Protein 5DVH (pdb70)

InterPro domains:
  IPR002160 Proteinase inhibitor I3, Kunitz legume [PF00197] (5-189)
  IPR002160 Proteinase inhibitor I3, Kunitz legume [PR00291] (4-33)
  IPR002160 Proteinase inhibitor I3, Kunitz legume [PR00291] (41-61)
  IPR002160 Proteinase inhibitor I3, Kunitz legume [PR00291] (130-149)
  IPR002160 Proteinase inhibitor I3, Kunitz legume [PS00283] (5-21)
  IPR002160 Proteinase inhibitor I3, Kunitz legume [PTHR33107] (3-189)
  IPR002160 Proteinase inhibitor I3, Kunitz legume [SM00452] (4-191)
  IPR011065 Kunitz inhibitor STI-like superfamily [SSF50386] (3-190)

Solvent-accessible surface area: 9276 Å² total; per-residue (Å²): 198,55,70,46,0,47,2,83,82,27,98,30,0,58,45,85,56,48,0,10,0,37,6,18,29,159,47,38,18,16,0,31,38,7,54,29,54,106,67,169,16,40,45,0,0,0,6,27,68,138,116,72,25,26,0,26,0,38,14,74,116,186,84,28,96,68,0,27,30,68,29,20,0,0,0,53,3,22,158,133,78,35,136,104,56,16,7,0,47,14,32,143,44,127,18,30,134,110,140,46,92,23,24,2,0,24,2,28,6,114,62,17,145,40,9,91,126,8,49,55,0,2,1,18,0,28,116,66,148,25,67,139,89,41,2,2,40,1,59,9,26,8,33,90,142,1,10,94,132,24,172,44,90,43,5,10,0,0,40,68,118,32,122,69,66,8,10,0,0,9,31,87,151,39,57,18,1,0,0,38,32,66,94,133,154

Sequence (185 aa):
VSPPVLDMMDGEPLKIDEEYSIIISIPFGGGSVYLANLGNTKCPNGVVQDSSNKTPVLFYTMKLGSHFVSENQDVSIKFSTKSCINNETVWKVAYSIVGPTHSPLRFVITGGTFGFPGPNNIENWFKIEKYETGRPHSYKLRYCPSQYICPTCQFDCADVGLYENKGYARLALLNNKPYPFGFSKVNKN

Secondary structure (DSSP, 8-state):
-PPBPB-TTSPBPBTTS-EEEEE-SSS--BEEEE-SSS-SS--EEEE-------EEEE---TT--BPBTT--BEEEE---TTTT--BEEEEEEEETTTTEEEEEEEE-----SSSGGGGGG-BEEEE--SSSTT-EEEEE---GGGSTT-----EE-EEEEETTEEEEE-SS----EEEEES---

Radius of gyration: 15.55 Å; Cα contacts (8 Å, |Δi|>4): 477; chains: 1; bounding box: 36×40×44 Å

Foldseek 3Di:
DFAAQAFPVRHFAFAPAWWWKAFDDPAFGTWAFAALDPDVDTWFTFTGRVHIWIKGKDQPDPPDGGATAFRKIWMFTDDPVCPQFTTWFWDWDQDDPVRHIWIFIITDFGDDHAAPVGLRGIKGWHDDDDPRPNKIWIWRDDDCVSPVPDDDPIATWDFDQDSNGGTTTRPNPTGIIGIGGPDDD

Organism: Solanum tuberosum (NCBI:txid4113)

Nearest PDB structures (foldseek):
  5dvh-assembly1_A  TM=1.005E+00  e=3.394E-35  Solanum tuberosum
  3obr-assembly1_A  TM=6.716E-01  e=5.583E-05  Clostridium botulinum
  3n7k-assembly2_B  TM=6.885E-01  e=2.261E-03  Clostridium botulinum
  3r4u-assembly2_B  TM=6.912E-01  e=3.547E-03  Clostridium botulinum
  3r4s-assembly2_B  TM=6.632E-01  e=6.149E-03  Clostridium botulinum

CATH classification: 2.80.10.50

Structure (mmCIF, N/CA/C/O backbone):
data_5DVH
#
_entry.id   5DVH
#
_cell.length_a   76.637
_cell.length_b   76.637
_cell.length_c   107.306
_cell.angle_alpha   90.000
_cell.angle_beta   90.000
_cell.angle_gamma   90.000
#
_symmetry.space_group_name_H-M   'P 41 21 2'
#
loop_
_entity.id
_entity.type
_entity.pdbx_description
1 polymer PCPI-3
2 non-polymer 'CHLORIDE ION'
3 water water
#
loop_
_atom_site.group_PDB
_atom_site.id
_atom_site.type_symbol
_atom_site.label_atom_id
_atom_site.label_alt_id
_atom_site.label_comp_id
_atom_site.label_asym_id
_atom_site.label_entity_id
_atom_site.label_seq_id
_atom_site.pdbx_PDB_ins_code
_atom_site.Cartn_x
_atom_site.Cartn_y
_atom_site.Cartn_z
_atom_site.occupancy
_atom_site.B_iso_or_equiv
_atom_site.auth_seq_id
_atom_site.auth_comp_id
_atom_site.auth_asym_id
_atom_site.auth_atom_id
_atom_site.pdbx_PDB_model_num
ATOM 1 N N . VAL A 1 1 ? 12.129 27.799 -21.385 1.00 55.53 2 VAL A N 1
ATOM 2 C CA . VAL A 1 1 ? 10.672 27.526 -21.533 1.00 54.71 2 VAL A CA 1
ATOM 3 C C . VAL A 1 1 ? 10.295 26.207 -20.825 1.00 53.87 2 VAL A C 1
ATOM 4 O O . VAL A 1 1 ? 10.953 25.172 -21.028 1.00 60.48 2 VAL A O 1
ATOM 8 N N . SER A 1 2 ? 9.230 26.239 -20.016 1.00 47.85 3 SER A N 1
ATOM 9 C CA . SER A 1 2 ? 8.857 25.086 -19.186 1.00 38.98 3 SER A CA 1
ATOM 10 C C . SER A 1 2 ? 7.789 24.253 -19.857 1.00 31.66 3 SER A C 1
ATOM 11 O O . SER A 1 2 ? 6.783 24.764 -20.322 1.00 31.79 3 SER A O 1
ATOM 14 N N . PRO A 1 3 ? 7.982 22.947 -19.892 1.00 28.22 4 PRO A N 1
ATOM 15 C CA . PRO A 1 3 ? 6.964 22.188 -20.572 1.00 29.24 4 PRO A CA 1
ATOM 16 C C . PRO A 1 3 ? 5.759 21.919 -19.675 1.00 28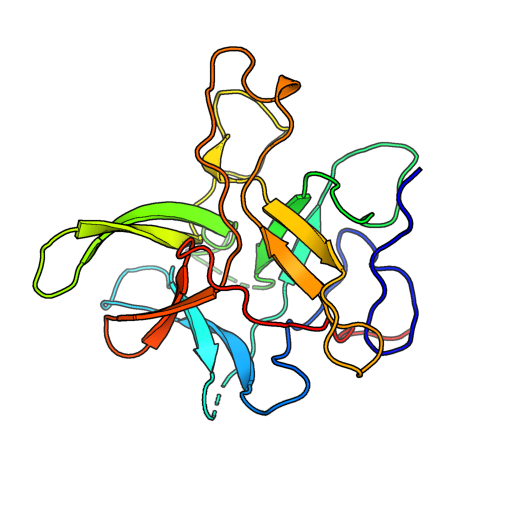.38 4 PRO A C 1
ATOM 17 O O . PRO A 1 3 ? 5.828 22.155 -18.460 1.00 27.33 4 PRO A O 1
ATOM 21 N N . PRO A 1 4 ? 4.664 21.433 -20.259 1.00 28.19 5 PRO A N 1
ATOM 22 C CA . PRO A 1 4 ? 3.502 21.131 -19.435 1.00 25.56 5 PRO A CA 1
ATOM 23 C C . PRO A 1 4 ? 3.762 19.969 -18.509 1.00 24.66 5 PRO A C 1
ATOM 24 O O . PRO A 1 4 ? 4.477 18.989 -18.875 1.00 21.96 5 PRO A O 1
ATOM 28 N N . VAL A 1 5 ? 3.088 20.028 -17.359 1.00 21.90 6 VAL A N 1
ATOM 29 C CA . VAL A 1 5 ? 2.974 18.870 -16.482 1.00 21.65 6 VAL A CA 1
ATOM 30 C C . VAL A 1 5 ? 2.105 17.883 -17.222 1.00 23.11 6 VAL A C 1
ATOM 31 O O . VAL A 1 5 ? 1.107 18.283 -17.818 1.00 22.26 6 VAL A O 1
ATOM 35 N N . LEU A 1 6 ? 2.457 16.600 -17.156 1.00 21.47 7 LEU A N 1
ATOM 36 C CA . LEU A 1 6 ? 1.689 15.548 -17.816 1.00 20.30 7 LEU A CA 1
ATOM 37 C C . LEU A 1 6 ? 1.012 14.672 -16.825 1.00 21.33 7 LEU A C 1
ATOM 38 O O . LEU A 1 6 ? 1.606 14.357 -15.759 1.00 22.87 7 LEU A O 1
ATOM 43 N N . ASP A 1 7 ? -0.198 14.227 -17.140 1.00 21.91 8 ASP A N 1
ATOM 44 C CA . ASP A 1 7 ? -0.883 13.211 -16.346 1.00 20.98 8 ASP A CA 1
ATOM 45 C C . ASP A 1 7 ? -0.290 11.817 -16.592 1.00 21.70 8 ASP A C 1
ATOM 46 O O . ASP A 1 7 ? 0.664 11.646 -17.356 1.00 22.45 8 ASP A O 1
ATOM 51 N N . MET A 1 8 ? -0.854 10.823 -15.928 1.00 24.99 9 MET A N 1
ATOM 52 C CA A MET A 1 8 ? -0.255 9.495 -15.994 0.50 27.78 9 MET A CA 1
ATOM 53 C CA B MET A 1 8 ? -0.357 9.444 -15.962 0.50 26.40 9 MET A CA 1
ATOM 54 C C . MET A 1 8 ? -0.463 8.840 -17.369 1.00 29.13 9 MET A C 1
ATOM 55 O O . MET A 1 8 ? 0.199 7.864 -17.682 1.00 29.53 9 MET A O 1
ATOM 64 N N . ASP A 1 9 ? -1.325 9.427 -18.210 1.00 29.59 10 ASP A N 1
ATOM 65 C CA . ASP A 1 9 ? -1.438 8.999 -19.612 1.00 30.48 10 ASP A CA 1
ATOM 66 C C . ASP A 1 9 ? -0.514 9.778 -20.512 1.00 30.42 10 ASP A C 1
ATOM 67 O O . ASP A 1 9 ? -0.558 9.601 -21.723 1.00 30.62 10 ASP A O 1
ATOM 72 N N . GLY A 1 10 ? 0.307 10.675 -19.968 1.00 26.16 11 GLY A N 1
ATOM 73 C CA . GLY A 1 10 ? 1.213 11.450 -20.816 1.00 24.37 11 GLY A CA 1
ATOM 74 C C . GLY A 1 10 ? 0.535 12.634 -21.493 1.00 23.26 11 GLY A C 1
ATOM 75 O O . GLY A 1 10 ? 1.139 13.286 -22.353 1.00 22.73 11 GLY A O 1
ATOM 76 N N . GLU A 1 11 ? -0.666 12.961 -21.043 1.00 24.06 12 GLU A N 1
ATOM 77 C CA . GLU A 1 11 ? -1.412 14.123 -21.555 1.00 27.54 12 GLU A CA 1
ATOM 78 C C . GLU A 1 11 ? -1.228 15.367 -20.654 1.00 27.79 12 GLU A C 1
ATOM 79 O O . GLU A 1 11 ? -1.186 15.240 -19.422 1.00 23.68 12 GLU A O 1
ATOM 85 N N . PRO A 1 12 ? -1.109 16.556 -21.265 1.00 27.18 13 PRO A N 1
ATOM 86 C CA . PRO A 1 12 ? -0.895 17.777 -20.455 1.00 26.71 13 PRO A CA 1
ATOM 87 C C . PRO A 1 12 ? -2.027 18.010 -19.486 1.00 24.68 13 PRO A C 1
ATOM 88 O O . PRO A 1 12 ? -3.175 17.727 -19.773 1.00 25.15 13 PRO A O 1
ATOM 92 N N . LEU A 1 13 ? -1.683 18.506 -18.307 1.00 23.36 14 LEU A N 1
ATOM 93 C CA . LEU A 1 13 ? -2.625 18.806 -17.271 1.00 22.88 14 LEU A CA 1
ATOM 94 C C . LEU A 1 13 ? -3.399 20.069 -17.698 1.00 23.17 14 LEU A C 1
ATOM 95 O O . LEU A 1 13 ? -2.803 21.128 -17.873 1.00 23.06 14 LEU A O 1
ATOM 100 N N . LYS A 1 14 ? -4.714 19.941 -17.794 1.00 22.89 15 LYS A N 1
ATOM 101 C CA . LYS A 1 14 ? -5.593 21.033 -18.209 1.00 23.03 15 LYS A CA 1
ATOM 102 C C . LYS A 1 14 ? -6.169 21.735 -16.981 1.00 22.44 15 LYS A C 1
ATOM 103 O O . LYS A 1 14 ? -6.573 21.095 -16.031 1.00 22.38 15 LYS A O 1
ATOM 109 N N . ILE A 1 15 ? -6.249 23.051 -17.047 1.00 22.93 16 ILE A N 1
ATOM 110 C CA . ILE A 1 15 ? -6.920 23.859 -16.015 1.00 24.20 16 ILE A CA 1
ATOM 111 C C . ILE A 1 15 ? -8.380 23.509 -15.947 1.00 24.80 16 ILE A C 1
ATOM 112 O O . ILE A 1 15 ? -9.001 23.141 -16.972 1.00 26.19 16 ILE A O 1
ATOM 117 N N . ASP A 1 16 ? -8.929 23.630 -14.744 1.00 24.06 17 ASP A N 1
ATOM 118 C CA . ASP A 1 16 ? -10.338 23.433 -14.450 1.00 26.40 17 ASP A CA 1
ATOM 119 C C . ASP A 1 16 ? -10.869 22.100 -14.905 1.00 28.48 17 ASP A C 1
ATOM 120 O O . ASP A 1 16 ? -11.998 22.027 -15.395 1.00 27.09 17 ASP A O 1
ATOM 125 N N . GLU A 1 17 ? -10.083 21.034 -14.750 1.00 25.25 18 GLU A N 1
ATOM 126 C CA . GLU A 1 17 ? -10.574 19.685 -14.985 1.00 27.23 18 GLU A CA 1
ATOM 127 C C . GLU A 1 17 ? -10.091 18.804 -13.850 1.00 27.05 18 GLU A C 1
ATOM 128 O O . GLU A 1 17 ? -9.021 19.060 -13.299 1.00 24.07 18 GLU A O 1
ATOM 134 N N . GLU A 1 18 ? -10.884 17.810 -13.484 1.00 26.63 19 GLU A N 1
ATOM 135 C CA . GLU A 1 18 ? -10.572 16.996 -12.321 1.00 28.20 19 GLU A CA 1
ATOM 136 C C . GLU A 1 18 ? -9.438 16.013 -12.530 1.00 26.75 19 GLU A C 1
ATOM 137 O O . GLU A 1 18 ? -9.387 15.258 -13.509 1.00 24.02 19 GLU A O 1
ATOM 143 N N . TYR A 1 19 ? -8.504 16.025 -11.579 1.00 23.75 20 TYR A N 1
ATOM 144 C CA . TYR A 1 19 ? -7.462 15.013 -11.496 1.00 22.18 20 TYR A CA 1
ATOM 145 C C . TYR A 1 19 ? -7.331 14.548 -10.067 1.00 23.73 20 TYR A C 1
ATOM 146 O O . TYR A 1 19 ? -7.451 15.376 -9.142 1.00 23.68 20 TYR A O 1
ATOM 155 N N . SER A 1 20 ? -7.083 13.249 -9.888 1.00 23.86 21 SER A N 1
ATOM 156 C CA . SER A 1 20 ? -6.734 12.676 -8.581 1.00 23.57 21 SER A CA 1
ATOM 157 C C . SER A 1 20 ? -5.216 12.728 -8.455 1.00 21.83 21 SER A C 1
ATOM 158 O O . SER A 1 20 ? -4.469 12.451 -9.406 1.00 20.53 21 SER A O 1
ATOM 161 N N . ILE A 1 21 ? -4.762 13.098 -7.273 1.00 22.03 22 ILE A N 1
ATOM 162 C CA . ILE A 1 21 ? -3.340 13.108 -6.967 1.00 21.05 22 ILE A CA 1
ATOM 163 C C . ILE A 1 21 ? -3.000 11.804 -6.253 1.00 20.98 22 ILE A C 1
ATOM 164 O O . ILE A 1 21 ? -3.523 11.533 -5.184 1.00 21.73 22 ILE A O 1
ATOM 169 N N . ILE A 1 22 ? -2.131 11.028 -6.889 1.00 21.95 23 ILE A N 1
ATOM 170 C CA A ILE A 1 22 ? -1.841 9.639 -6.549 0.50 22.24 23 ILE A CA 1
ATOM 171 C CA B ILE A 1 22 ? -1.860 9.672 -6.437 0.50 21.80 23 ILE A CA 1
ATOM 172 C C . ILE A 1 22 ? -0.389 9.520 -6.122 1.00 21.29 23 ILE A C 1
ATOM 173 O O . ILE A 1 22 ? 0.467 10.079 -6.797 1.00 22.55 23 ILE A O 1
ATOM 182 N N . SER A 1 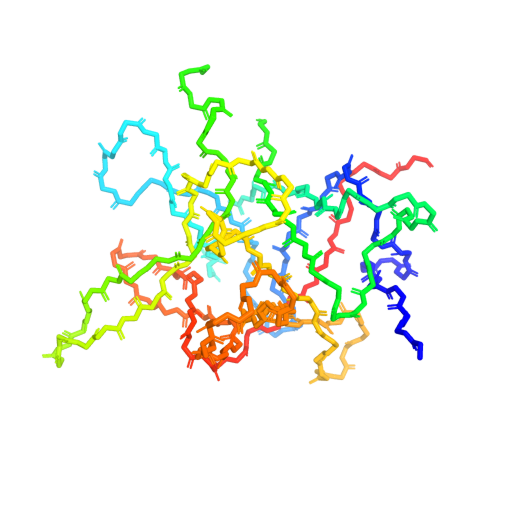23 ? -0.107 8.766 -5.059 1.00 21.93 24 SER A N 1
ATOM 183 C CA . SER A 1 23 ? 1.268 8.489 -4.628 1.00 22.41 24 SER A CA 1
ATOM 184 C C . SER A 1 23 ? 1.857 7.477 -5.585 1.00 22.82 24 SER A C 1
ATOM 185 O O . SER A 1 23 ? 1.327 6.377 -5.749 1.00 24.58 24 SER A O 1
ATOM 188 N N . ILE A 1 24 ? 2.945 7.838 -6.236 1.00 21.47 25 ILE A N 1
ATOM 189 C CA . ILE A 1 24 ? 3.646 6.921 -7.096 1.00 23.94 25 ILE A CA 1
ATOM 190 C C . ILE A 1 24 ? 5.157 7.121 -6.973 1.00 23.38 25 ILE A C 1
ATOM 191 O O . ILE A 1 24 ? 5.613 8.233 -6.603 1.00 24.89 25 ILE A O 1
ATOM 196 N N . PRO A 1 25 ? 5.939 6.097 -7.346 1.00 24.36 26 PRO A N 1
ATOM 197 C CA . PRO A 1 25 ? 5.574 4.742 -7.771 1.00 23.82 26 PRO A CA 1
ATOM 198 C C . PRO A 1 25 ? 5.842 3.685 -6.702 1.00 25.48 26 PRO A C 1
ATOM 199 O O . PRO A 1 25 ? 5.931 2.492 -7.041 1.00 25.18 26 PRO A O 1
ATOM 203 N N . PHE A 1 26 ? 5.997 4.092 -5.440 1.00 24.00 27 PHE A N 1
ATOM 204 C CA . PHE A 1 26 ? 6.551 3.165 -4.426 1.00 25.53 27 PHE A CA 1
ATOM 205 C C . PHE A 1 26 ? 5.574 2.762 -3.338 1.00 26.17 27 PHE A C 1
ATOM 206 O O . PHE A 1 26 ? 5.988 2.160 -2.300 1.00 27.49 27 PHE A O 1
ATOM 214 N N . GLY A 1 27 ? 4.295 3.048 -3.567 1.00 26.33 28 GLY A N 1
ATOM 215 C CA . GLY A 1 27 ? 3.247 2.673 -2.618 1.00 28.41 28 GLY A CA 1
ATOM 216 C C . GLY A 1 27 ? 2.520 3.893 -2.116 1.00 29.20 28 GLY A C 1
ATOM 217 O O . GLY A 1 27 ? 2.879 5.010 -2.444 1.00 31.90 28 GLY A O 1
ATOM 218 N N . GLY A 1 28 ? 1.500 3.680 -1.295 1.00 27.02 29 GLY A N 1
ATOM 219 C CA . GLY A 1 28 ? 0.668 4.775 -0.803 1.00 26.26 29 GLY A CA 1
ATOM 220 C C . GLY A 1 28 ? -0.549 4.997 -1.690 1.00 25.67 29 GLY A C 1
ATOM 221 O O . GLY A 1 28 ? -0.608 4.486 -2.799 1.00 26.52 29 GLY A O 1
ATOM 222 N N . GLY A 1 29 ? -1.474 5.835 -1.209 1.00 27.62 30 GLY A N 1
ATOM 223 C CA . GLY A 1 29 ? -2.742 6.044 -1.876 1.00 27.18 30 GLY A CA 1
ATOM 224 C C . GLY A 1 29 ? -2.876 7.464 -2.383 1.00 26.08 30 GLY A C 1
ATOM 225 O O . GLY A 1 29 ? -1.890 8.152 -2.668 1.00 28.57 30 GLY A O 1
ATOM 226 N N . SER A 1 30 ? -4.119 7.900 -2.471 1.00 26.59 31 SER A N 1
ATOM 227 C CA . SER A 1 30 ? -4.467 9.191 -3.033 1.00 24.67 31 SER A CA 1
ATOM 228 C C . SER A 1 30 ? -4.528 10.271 -2.012 1.00 22.61 31 SER A C 1
ATOM 229 O O . SER A 1 30 ? -4.689 10.038 -0.820 1.00 22.67 31 SER A O 1
ATOM 232 N N . VAL A 1 31 ? -4.426 11.497 -2.507 1.00 20.88 32 VAL A N 1
ATOM 233 C CA . VAL A 1 31 ? -4.671 12.643 -1.691 1.00 20.02 32 VAL A CA 1
ATOM 234 C C . VAL A 1 31 ? -6.185 12.842 -1.575 1.00 21.59 32 VAL A C 1
ATOM 235 O O . VAL A 1 31 ? -6.932 12.620 -2.566 1.00 22.01 32 VAL A O 1
ATOM 239 N N . TYR A 1 32 ? -6.643 13.205 -0.382 1.00 21.68 33 TYR A N 1
ATOM 240 C CA . TYR A 1 32 ? -8.064 13.445 -0.126 1.00 23.47 33 TYR A CA 1
ATOM 241 C C . TYR A 1 32 ? -8.247 14.460 0.979 1.00 22.25 33 TYR A C 1
ATOM 242 O O . TYR A 1 32 ? -7.284 14.854 1.638 1.00 23.96 33 TYR A O 1
ATOM 251 N N . LEU A 1 33 ? -9.487 14.936 1.117 1.00 21.71 34 LEU A N 1
ATOM 252 C CA . LEU A 1 33 ? -9.902 15.946 2.050 1.00 22.97 34 LEU A CA 1
ATOM 253 C C . LEU A 1 33 ? -10.473 15.267 3.286 1.00 25.41 34 LEU A C 1
ATOM 254 O O . LEU A 1 33 ? -11.399 14.457 3.184 1.00 23.54 34 LEU A O 1
ATOM 259 N N . ALA A 1 34 ? -9.904 15.559 4.443 1.00 23.13 35 ALA A N 1
ATOM 260 C CA . ALA A 1 34 ? -10.294 14.904 5.689 1.00 25.81 35 ALA A CA 1
ATOM 261 C C . ALA A 1 34 ? -10.632 15.957 6.726 1.00 28.10 35 ALA A C 1
ATOM 262 O O . ALA A 1 34 ? -10.120 17.071 6.659 1.00 27.74 35 ALA A O 1
ATOM 264 N N . ASN A 1 35 ? -11.464 15.600 7.711 1.00 27.16 36 ASN A N 1
ATOM 265 C CA . ASN A 1 35 ? -11.768 16.509 8.789 1.00 30.06 36 ASN A CA 1
ATOM 266 C C . ASN A 1 35 ? -10.832 16.162 9.924 1.00 32.34 36 ASN A C 1
ATOM 267 O O . ASN A 1 35 ? -10.832 15.028 10.380 1.00 35.06 36 ASN A O 1
ATOM 272 N N . LEU A 1 36 ? -10.055 17.127 10.388 1.00 31.27 37 LEU A N 1
ATOM 273 C CA . LEU A 1 36 ? -8.979 16.848 11.323 1.00 37.35 37 LEU A CA 1
ATOM 274 C C . LEU A 1 36 ? -9.380 16.922 12.788 1.00 41.00 37 LEU A C 1
ATOM 275 O O . LEU A 1 36 ? -8.691 16.360 13.629 1.00 45.68 37 LEU A O 1
ATOM 280 N N . GLY A 1 37 ? -10.434 17.657 13.110 1.00 50.01 38 GLY A N 1
ATOM 281 C CA . GLY A 1 37 ? -10.838 17.796 14.512 1.00 52.31 38 GLY A CA 1
ATOM 282 C C . GLY A 1 37 ? -12.254 18.281 14.635 1.00 56.91 38 GLY A C 1
ATOM 283 O O . GLY A 1 37 ? -12.486 19.378 15.155 1.00 60.89 38 GLY A O 1
ATOM 284 N N . ASN A 1 38 ? -13.189 17.469 14.129 1.00 56.32 39 ASN A N 1
ATOM 285 C CA . ASN A 1 38 ? -14.624 17.800 14.121 1.00 58.22 39 ASN A CA 1
ATOM 286 C C . ASN A 1 38 ? -14.951 19.266 13.778 1.00 60.36 39 ASN A C 1
ATOM 287 O O . ASN A 1 38 ? -15.888 19.838 14.348 1.00 62.44 39 ASN A O 1
ATOM 289 N N . THR A 1 39 ? -14.186 19.872 12.859 1.00 58.60 40 THR A N 1
ATOM 290 C CA . THR A 1 39 ? -14.440 21.256 12.434 1.00 53.89 40 THR A CA 1
ATOM 291 C C . THR A 1 39 ? -15.676 21.245 11.552 1.00 52.09 40 THR A C 1
ATOM 292 O O . THR A 1 39 ? -16.076 20.205 11.034 1.00 54.42 40 THR A O 1
ATOM 296 N N . LYS A 1 40 ? -16.313 22.393 11.397 1.00 52.76 41 LYS A N 1
ATOM 297 C CA . LYS A 1 40 ? -17.580 22.424 10.686 1.00 51.96 41 LYS A CA 1
ATOM 298 C C . LYS A 1 40 ? -17.395 21.884 9.267 1.00 47.08 41 LYS A C 1
ATOM 299 O O . LYS A 1 40 ? -18.185 21.058 8.810 1.00 46.08 41 LYS A O 1
ATOM 305 N N . CYS A 1 41 ? -16.355 22.358 8.577 1.00 37.86 42 CYS A N 1
ATOM 306 C CA . CYS A 1 41 ? -16.001 21.883 7.239 1.00 34.32 42 CYS A CA 1
ATOM 307 C C . CYS A 1 41 ? -14.641 21.183 7.273 1.00 29.03 42 CYS A C 1
ATOM 308 O O . CYS A 1 41 ? -13.749 21.636 7.944 1.00 29.71 42 CYS A O 1
ATOM 311 N N . PRO A 1 42 ? -14.485 20.079 6.554 1.00 28.64 43 PRO A N 1
ATOM 312 C CA . PRO A 1 42 ? -13.162 19.420 6.597 1.00 26.29 43 PRO A CA 1
ATOM 313 C C . PRO A 1 42 ? -12.094 20.335 5.954 1.00 28.59 43 PRO A C 1
ATOM 314 O O . PRO A 1 42 ? -12.369 20.909 4.884 1.00 27.32 43 PRO A O 1
ATOM 318 N N . ASN A 1 43 ? -10.929 20.528 6.600 1.00 26.26 44 ASN A N 1
ATOM 319 C CA . ASN A 1 43 ? -9.858 21.330 6.004 1.00 26.06 44 ASN A CA 1
ATOM 320 C C . ASN A 1 43 ? -8.503 20.627 5.815 1.00 24.55 44 ASN A C 1
ATOM 321 O O . ASN A 1 43 ? -7.536 21.268 5.391 1.00 22.29 44 ASN A O 1
ATOM 326 N N . GLY A 1 44 ? -8.433 19.332 6.103 1.00 24.15 45 GLY A N 1
ATOM 327 C CA . GLY A 1 44 ? -7.161 18.639 6.045 1.00 23.10 45 GLY A CA 1
ATOM 328 C C . GLY A 1 44 ? -6.887 18.114 4.666 1.00 20.93 45 GLY A C 1
ATOM 329 O O . GLY A 1 44 ? -7.716 17.386 4.098 1.00 22.81 45 GLY A O 1
ATOM 330 N N . VAL A 1 45 ? -5.741 18.498 4.105 1.00 20.52 46 VAL A N 1
ATOM 331 C CA . VAL A 1 45 ? -5.229 17.927 2.871 1.00 19.57 46 VAL A CA 1
ATOM 332 C C . VAL A 1 45 ? -4.261 16.806 3.263 1.00 20.48 46 VAL A C 1
ATOM 333 O O . VAL A 1 45 ? -3.192 17.085 3.809 1.00 20.59 46 VAL A O 1
ATOM 337 N N . VAL A 1 46 ? -4.657 15.556 3.015 1.00 19.20 47 VAL A N 1
ATOM 338 C CA . VAL A 1 46 ? -4.005 14.371 3.574 1.00 20.82 47 VAL A CA 1
ATOM 339 C C . VAL A 1 46 ? -3.844 13.322 2.532 1.00 21.64 47 VAL A C 1
ATOM 340 O O . VAL A 1 46 ? -4.484 13.381 1.475 1.00 22.69 47 VAL A O 1
ATOM 344 N N . GLN A 1 47 ? -2.931 12.388 2.786 1.00 22.07 48 GLN A N 1
ATOM 345 C CA . GLN A 1 47 ? -2.670 11.286 1.903 1.00 22.36 48 GLN A CA 1
ATOM 346 C C . GLN A 1 47 ? -3.208 10.020 2.567 1.00 24.58 48 GLN A C 1
ATOM 347 O O . GL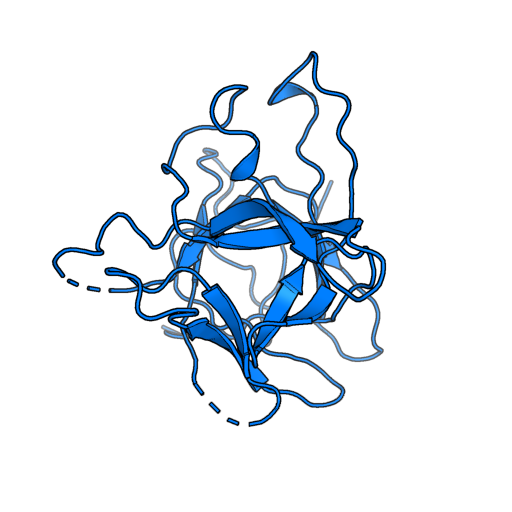N A 1 47 ? -3.100 9.864 3.787 1.00 24.99 48 GLN A O 1
ATOM 353 N N . ASP A 1 48 ? -3.823 9.145 1.778 1.00 24.19 49 ASP A N 1
ATOM 354 C CA . ASP A 1 48 ? -4.306 7.864 2.288 1.00 26.78 49 ASP A CA 1
ATOM 355 C C . ASP A 1 48 ? -3.121 6.892 2.184 1.00 28.65 49 ASP A C 1
ATOM 356 O O . ASP A 1 48 ? -2.721 6.539 1.099 1.00 30.63 49 ASP A O 1
ATOM 361 N N . SER A 1 49 ? -2.507 6.538 3.309 1.00 31.86 50 SER A N 1
ATOM 362 C CA . SER A 1 49 ? -1.276 5.735 3.295 1.00 37.68 50 SER A CA 1
ATOM 363 C C . SER A 1 49 ? -1.614 4.285 2.968 1.00 43.41 50 SER A C 1
ATOM 364 O O . SER A 1 49 ? -0.847 3.597 2.294 1.00 46.08 50 SER A O 1
ATOM 367 N N . SER A 1 50 ? -2.743 3.838 3.516 1.00 47.71 51 SER A N 1
ATOM 368 C CA . SER A 1 50 ? -3.592 2.778 2.944 1.00 54.00 51 SER A CA 1
ATOM 369 C C . SER A 1 50 ? -4.363 2.064 4.051 1.00 55.55 51 SER A C 1
ATOM 370 O O . SER A 1 50 ? -5.339 2.614 4.573 1.00 59.34 51 SER A O 1
ATOM 373 N N . ASN A 1 55 ? -10.219 6.251 -0.219 1.00 38.78 56 ASN A N 1
ATOM 374 C CA . ASN A 1 55 ? -10.236 7.665 0.123 1.00 38.30 56 ASN A CA 1
ATOM 375 C C . ASN A 1 55 ? -9.591 8.406 -1.022 1.00 34.97 56 ASN A C 1
ATOM 376 O O . ASN A 1 55 ? -8.448 8.136 -1.390 1.00 33.87 56 ASN A O 1
ATOM 381 N N . LYS A 1 56 ? -10.324 9.329 -1.617 1.00 33.05 57 LYS A N 1
ATOM 382 C CA . LYS A 1 56 ? -9.796 10.036 -2.780 1.00 32.35 57 LYS A CA 1
ATOM 383 C C . LYS A 1 56 ? -10.652 11.258 -3.023 1.00 30.32 57 LYS A C 1
ATOM 384 O O . LYS A 1 56 ? -11.861 11.122 -3.085 1.00 27.39 57 LYS A O 1
ATOM 388 N N . THR A 1 57 ? -10.034 12.437 -3.124 1.00 26.15 58 THR A N 1
ATOM 389 C CA . THR A 1 57 ? -10.765 13.668 -3.468 1.00 26.02 58 THR A CA 1
ATOM 390 C C . THR A 1 57 ? -10.024 14.359 -4.595 1.00 25.98 58 THR A C 1
ATOM 391 O O . THR A 1 57 ? -8.928 14.856 -4.405 1.00 23.80 58 THR A O 1
ATOM 395 N N . PRO A 1 58 ? -10.607 14.371 -5.800 1.00 24.48 59 PRO A N 1
ATOM 396 C CA . PRO A 1 58 ? -9.965 15.038 -6.909 1.00 24.42 59 PRO A CA 1
ATOM 397 C C . PRO A 1 58 ? -9.821 16.566 -6.749 1.00 21.83 59 PRO A C 1
ATOM 398 O O . PRO A 1 58 ? -10.533 17.202 -5.976 1.00 23.54 59 PRO A O 1
ATOM 402 N N . VAL A 1 59 ? -8.860 17.102 -7.491 1.00 21.96 60 VAL A N 1
ATOM 403 C CA . VAL A 1 59 ? -8.556 18.504 -7.484 1.00 20.90 60 VAL A CA 1
ATOM 404 C C . VAL A 1 59 ? -8.773 19.149 -8.860 1.00 21.68 60 VAL A C 1
ATOM 405 O O . VAL A 1 59 ? -8.823 18.464 -9.902 1.00 24.19 60 VAL A O 1
ATOM 409 N N . LEU A 1 60 ? -8.804 20.479 -8.843 1.00 21.47 61 LEU A N 1
ATOM 410 C CA . LEU A 1 60 ? -8.830 21.314 -10.016 1.00 21.84 61 LEU A CA 1
ATOM 411 C C . LEU A 1 60 ? -7.721 22.370 -9.889 1.00 21.81 61 LEU A C 1
ATOM 412 O O . LEU A 1 60 ? -7.481 22.866 -8.789 1.00 20.53 61 LEU A O 1
ATOM 417 N N . PHE A 1 61 ? -7.033 22.637 -10.992 1.00 17.90 62 PHE A N 1
ATOM 418 C CA . PHE A 1 61 ? -5.908 23.545 -11.057 1.00 20.04 62 PHE A CA 1
ATOM 419 C C . PHE A 1 61 ? -6.332 24.789 -11.811 1.00 21.00 62 PHE A C 1
ATOM 420 O O . PHE A 1 61 ? -7.023 24.660 -12.844 1.00 20.58 62 PHE A O 1
ATOM 428 N N . TYR A 1 62 ? -5.864 25.952 -11.351 1.00 20.57 63 TYR A N 1
ATOM 429 C CA . TYR A 1 62 ? -6.161 27.248 -11.948 1.00 18.99 63 TYR A CA 1
ATOM 430 C C . TYR A 1 62 ? -4.921 28.114 -12.026 1.00 21.48 63 TYR A C 1
ATOM 431 O O . TYR A 1 62 ? -4.187 28.270 -11.045 1.00 20.25 63 TYR A O 1
ATOM 440 N N . THR A 1 63 ? -4.684 28.709 -13.191 1.00 20.13 64 THR A N 1
ATOM 441 C CA . THR A 1 63 ? -3.592 29.653 -13.365 1.00 23.06 64 THR A CA 1
ATOM 442 C C . THR A 1 63 ? -4.081 31.033 -13.773 1.00 24.20 64 THR A C 1
ATOM 443 O O . THR A 1 63 ? -3.320 31.973 -13.688 1.00 26.58 64 THR A O 1
ATOM 447 N N . MET A 1 64 ? -5.330 31.130 -14.233 1.00 27.31 65 MET A N 1
ATOM 448 C CA . MET A 1 64 ? -5.925 32.368 -14.753 1.00 32.05 65 MET A CA 1
ATOM 449 C C . MET A 1 64 ? -4.990 33.162 -15.673 1.00 30.26 65 MET A C 1
ATOM 450 O O . MET A 1 64 ? -4.791 34.352 -15.510 1.00 32.75 65 MET A O 1
ATOM 455 N N . LYS A 1 65 ? -4.462 32.477 -16.663 1.00 28.43 66 LYS A N 1
ATOM 456 C CA . LYS A 1 65 ? -3.498 33.049 -17.591 1.00 28.71 66 LYS A CA 1
ATOM 457 C C . LYS A 1 65 ? -4.017 32.820 -19.001 1.00 27.16 66 LYS A C 1
ATOM 458 O O . LYS A 1 65 ? -4.036 31.690 -19.515 1.00 24.66 66 LYS A O 1
ATOM 464 N N . LEU A 1 66 ? -4.399 33.902 -19.664 1.00 25.13 67 LEU A N 1
ATOM 465 C CA . LEU A 1 66 ? -4.813 33.784 -21.029 1.00 24.66 67 LEU A CA 1
ATOM 466 C C . LEU A 1 66 ? -3.650 33.223 -21.860 1.00 25.56 67 LEU A C 1
ATOM 467 O O . LEU A 1 66 ? -2.474 33.565 -21.649 1.00 25.11 67 LEU A O 1
ATOM 472 N N . GLY A 1 67 ? -3.974 32.301 -22.744 1.00 24.54 68 GLY A N 1
ATOM 473 C CA . GLY A 1 67 ? -2.988 31.786 -23.683 1.00 27.42 68 GLY A CA 1
ATOM 474 C C . GLY A 1 6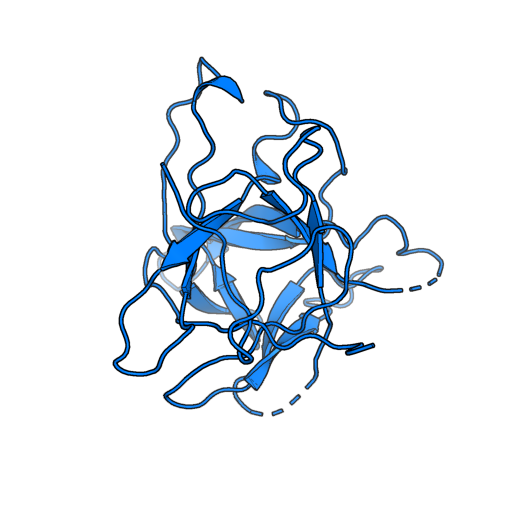7 ? -2.220 30.592 -23.174 1.00 30.02 68 GLY A C 1
ATOM 475 O O . GLY A 1 67 ? -1.369 30.064 -23.887 1.00 35.20 68 GLY A O 1
ATOM 476 N N . SER A 1 68 ? -2.529 30.170 -21.955 1.00 29.01 69 SER A N 1
ATOM 477 C CA . SER A 1 68 ? -1.979 28.960 -21.378 1.00 32.77 69 SER A CA 1
ATOM 478 C C . SER A 1 68 ? -3.066 28.051 -20.724 1.00 28.20 69 SER A C 1
ATOM 479 O O . SER A 1 68 ? -3.491 28.231 -19.576 1.00 32.10 69 SER A O 1
ATOM 482 N N . HIS A 1 69 ? -3.520 27.079 -21.515 1.00 23.33 70 HIS A N 1
ATOM 483 C CA . HIS A 1 69 ? -4.545 26.080 -21.156 1.00 23.20 70 HIS A CA 1
ATOM 484 C C . HIS A 1 69 ? -4.039 25.049 -20.167 1.00 20.89 70 HIS A C 1
ATOM 485 O O . HIS A 1 69 ? -4.821 24.392 -19.493 1.00 22.88 70 HIS A O 1
ATOM 492 N N . PHE A 1 70 ? -2.742 24.828 -20.177 1.00 21.87 71 PHE A N 1
ATOM 493 C CA . PHE A 1 70 ? -2.142 23.748 -19.395 1.00 21.71 71 PHE A CA 1
ATOM 494 C C . PHE A 1 70 ? -1.377 24.309 -18.211 1.00 21.02 71 PHE A C 1
ATOM 495 O O . PHE A 1 70 ? -0.965 25.446 -18.214 1.00 20.16 71 PHE A O 1
ATOM 503 N N . VAL A 1 71 ? -1.203 23.465 -17.196 1.00 21.65 72 VAL A N 1
ATOM 504 C CA . VAL A 1 71 ? -0.281 23.744 -16.089 1.00 20.70 72 VAL A CA 1
ATOM 505 C C . VAL A 1 71 ? 1.114 23.340 -16.494 1.00 20.47 72 VAL A C 1
ATOM 506 O O . VAL A 1 71 ? 1.362 22.139 -16.781 1.00 21.72 72 VAL A O 1
ATOM 510 N N . SER A 1 72 ? 2.024 24.313 -16.560 1.00 21.20 73 SER A N 1
ATOM 511 C CA . SER A 1 72 ? 3.416 24.055 -16.862 1.00 23.48 73 SER A CA 1
ATOM 512 C C . SER A 1 72 ? 4.248 23.795 -15.592 1.00 22.45 73 SER A C 1
ATOM 513 O O . SER A 1 72 ? 3.875 24.199 -14.488 1.00 21.11 73 SER A O 1
ATOM 516 N N . GLU A 1 73 ? 5.350 23.085 -15.767 1.00 23.82 74 GLU A N 1
ATOM 517 C CA . GLU A 1 73 ? 6.311 22.943 -14.686 1.00 24.18 74 GLU A CA 1
ATOM 518 C C . GLU A 1 73 ? 6.691 24.325 -14.168 1.00 24.43 74 GLU A C 1
ATOM 519 O O . GLU A 1 73 ? 7.007 25.237 -14.944 1.00 24.35 74 GLU A O 1
ATOM 525 N N . ASN A 1 74 ? 6.677 24.473 -12.844 1.00 21.62 75 ASN A N 1
ATOM 526 C CA . ASN A 1 74 ? 7.148 25.678 -12.172 1.00 22.88 75 ASN A CA 1
ATOM 527 C C . ASN A 1 74 ? 6.249 26.899 -12.406 1.00 21.92 75 ASN A C 1
ATOM 528 O O . ASN A 1 74 ? 6.661 28.018 -12.169 1.00 21.00 75 ASN A O 1
ATOM 533 N N . GLN A 1 75 ? 5.049 26.672 -12.903 1.00 19.96 76 GLN A N 1
ATOM 534 C CA . GLN A 1 75 ? 4.055 27.741 -13.044 1.00 20.79 76 GLN A CA 1
ATOM 535 C C . GLN A 1 75 ? 3.244 27.896 -11.754 1.00 20.39 76 GLN A C 1
ATOM 536 O O . GLN A 1 75 ? 2.781 26.913 -11.189 1.00 20.04 76 GLN A O 1
ATOM 542 N N . ASP A 1 76 ? 3.032 29.128 -11.308 1.00 20.91 77 ASP A N 1
ATOM 543 C CA . ASP A 1 76 ? 2.166 29.357 -10.150 1.00 21.41 77 ASP A CA 1
ATOM 544 C C . ASP A 1 76 ? 0.765 28.849 -10.406 1.00 20.47 77 ASP A C 1
ATOM 545 O O . ASP A 1 76 ? 0.127 29.233 -11.386 1.00 19.72 77 ASP A O 1
ATOM 550 N N . VAL A 1 77 ? 0.240 28.048 -9.484 1.00 18.83 78 VAL A N 1
ATOM 551 C CA . VAL A 1 77 ? -1.064 27.452 -9.647 1.00 18.92 78 VAL A CA 1
ATOM 552 C C . VAL A 1 77 ? -1.822 27.430 -8.313 1.00 19.45 78 VAL A C 1
ATOM 553 O O . VAL A 1 77 ? -1.223 27.227 -7.226 1.00 19.94 78 VAL A O 1
ATOM 557 N N . SER A 1 78 ? -3.124 27.697 -8.396 1.00 16.94 79 SER A N 1
ATOM 558 C CA . SER A 1 78 ? -4.050 27.594 -7.280 1.00 18.20 79 SER A CA 1
ATOM 559 C C . SER A 1 78 ? -4.848 26.320 -7.441 1.00 19.44 79 SER A C 1
ATOM 560 O O . SER A 1 78 ? -5.172 25.906 -8.580 1.00 19.10 79 SER A O 1
ATOM 563 N N . ILE A 1 79 ? -5.072 25.630 -6.312 1.00 19.71 80 ILE A N 1
ATOM 564 C CA . ILE A 1 79 ? -5.605 24.277 -6.289 1.00 17.78 80 ILE A CA 1
ATOM 565 C C . ILE A 1 79 ? -6.843 24.232 -5.435 1.00 18.90 80 ILE A C 1
ATOM 566 O O . ILE A 1 79 ? -6.871 24.782 -4.334 1.00 19.30 80 ILE A O 1
ATOM 571 N N . LYS A 1 80 ? -7.894 23.582 -5.942 1.00 18.62 81 LYS A N 1
ATOM 572 C CA . LYS A 1 80 ? -9.155 23.378 -5.200 1.00 21.16 81 LYS A CA 1
ATOM 573 C C . LYS A 1 80 ? -9.479 21.926 -5.184 1.00 19.37 81 LYS A C 1
ATOM 574 O O . LYS A 1 80 ? -9.249 21.275 -6.202 1.00 20.93 81 LYS A O 1
ATOM 580 N N . PHE A 1 81 ? -10.024 21.404 -4.079 1.00 19.71 82 PHE A N 1
ATOM 581 C CA . PHE A 1 81 ? -10.646 20.075 -4.140 1.00 21.75 82 PHE A CA 1
ATOM 582 C C . PHE A 1 81 ? -11.988 20.259 -4.893 1.00 25.04 82 PHE A C 1
ATOM 583 O O . PHE A 1 81 ? -12.653 21.282 -4.739 1.00 23.13 82 PHE A O 1
ATOM 591 N N . SER A 1 82 ? -12.353 19.281 -5.703 1.00 27.95 83 SER A N 1
ATOM 592 C CA . SER A 1 82 ? -13.669 19.258 -6.334 1.00 32.46 83 SER A CA 1
ATOM 593 C C . SER A 1 82 ? -14.773 18.979 -5.313 1.00 38.11 83 SER A C 1
ATOM 594 O O . SER A 1 82 ? -14.543 18.324 -4.305 1.00 42.23 83 SER A O 1
ATOM 599 N N . THR A 1 83 ? -15.988 19.446 -5.595 1.00 50.42 84 THR A N 1
ATOM 600 C CA . THR A 1 83 ? -17.157 19.075 -4.791 1.00 54.38 84 THR A CA 1
ATOM 601 C C . THR A 1 83 ? -17.749 17.767 -5.266 1.00 53.11 84 THR A C 1
ATOM 602 O O . THR A 1 83 ? -18.210 16.976 -4.450 1.00 63.27 84 THR A O 1
ATOM 606 N N . LYS A 1 88 ? -23.192 21.658 1.539 1.00 61.37 90 LYS A N 1
ATOM 607 C CA . LYS A 1 88 ? -23.456 22.883 0.778 1.00 59.39 90 LYS A CA 1
ATOM 608 C C . LYS A 1 88 ? -22.848 24.084 1.503 1.00 53.44 90 LYS A C 1
ATOM 609 O O . LYS A 1 88 ? -22.429 25.064 0.875 1.00 50.27 90 LYS A O 1
ATOM 611 N N . SER A 1 89 ? -22.788 23.997 2.829 1.00 50.63 91 SER A N 1
ATOM 612 C CA . SER A 1 89 ? -22.178 25.046 3.659 1.00 51.35 91 SER A CA 1
ATOM 613 C C . SER A 1 89 ? -20.660 25.190 3.457 1.00 46.76 91 SER A C 1
ATOM 614 O O . SER A 1 89 ? -20.082 26.208 3.833 1.00 51.71 91 SER A O 1
ATOM 617 N N . CYS A 1 90 ? -20.032 24.178 2.858 1.00 41.50 92 CYS A N 1
ATOM 618 C CA . CYS A 1 90 ? -18.567 24.112 2.706 1.00 39.39 92 CYS A CA 1
ATOM 619 C C . CYS A 1 90 ? -18.091 24.427 1.284 1.00 37.32 92 CYS A C 1
ATOM 620 O O . CYS A 1 90 ? -16.961 24.126 0.914 1.00 33.24 92 CYS A O 1
ATOM 623 N N . ILE A 1 91 ? -18.945 25.073 0.498 1.00 35.07 93 ILE A N 1
ATOM 624 C CA . ILE A 1 91 ? -18.644 25.341 -0.892 1.00 35.45 93 ILE A CA 1
ATOM 625 C C . ILE A 1 91 ? -17.414 26.249 -1.020 1.00 31.60 93 ILE A C 1
ATOM 626 O O . ILE A 1 91 ? -16.649 26.098 -1.967 1.00 31.52 93 ILE A O 1
ATOM 631 N N . ASN A 1 92 ? -17.207 27.142 -0.052 1.00 32.60 94 ASN A N 1
ATOM 632 C CA A ASN A 1 92 ? -16.011 28.007 -0.123 0.50 33.07 94 ASN A CA 1
ATOM 633 C CA B ASN A 1 92 ? -16.075 28.065 0.042 0.50 32.12 94 ASN A CA 1
ATOM 634 C C . ASN A 1 92 ? -14.844 27.511 0.764 1.00 31.37 94 ASN A C 1
ATOM 635 O O . ASN A 1 92 ? -13.934 28.267 1.094 1.00 30.95 94 ASN A O 1
ATOM 644 N N . GLU A 1 93 ? -14.839 26.221 1.061 1.00 28.17 95 GLU A N 1
ATOM 645 C CA . GLU A 1 93 ? -13.816 25.644 1.924 1.00 27.23 95 GLU A CA 1
ATOM 646 C C . GLU A 1 93 ? -13.020 24.560 1.233 1.00 23.40 95 GLU A C 1
ATOM 647 O O . GLU A 1 93 ? -12.686 23.547 1.858 1.00 25.18 95 GLU A O 1
ATOM 653 N N . THR A 1 94 ? -12.741 24.740 -0.059 1.00 21.49 96 THR A N 1
ATOM 654 C CA . THR A 1 94 ? -12.012 23.729 -0.825 1.00 21.83 96 THR A CA 1
ATOM 655 C C . THR A 1 94 ? -10.692 24.220 -1.411 1.00 20.63 96 THR A C 1
ATOM 656 O O . THR A 1 94 ? -9.990 23.448 -2.021 1.00 21.69 96 THR A O 1
ATOM 660 N N . VAL A 1 95 ? -10.359 25.486 -1.212 1.00 21.18 97 VAL A N 1
ATOM 661 C CA . VAL A 1 95 ? -9.200 26.084 -1.850 1.00 20.37 97 VAL A CA 1
ATOM 662 C C . VAL A 1 95 ? -7.986 25.831 -0.988 1.00 19.91 97 VAL A C 1
ATOM 663 O O . VAL A 1 95 ? -7.979 26.233 0.172 1.00 21.04 97 VAL A O 1
ATOM 667 N N . TRP A 1 96 ? -6.973 25.205 -1.577 1.00 18.85 98 TRP A N 1
ATOM 668 C CA . TRP A 1 96 ? -5.761 24.873 -0.872 1.00 18.53 98 TRP A CA 1
ATOM 669 C C . TRP A 1 96 ? -5.011 26.114 -0.515 1.00 18.82 98 TRP A C 1
ATOM 670 O O . TRP A 1 96 ? -4.984 27.116 -1.266 1.00 17.62 98 TRP A O 1
ATOM 681 N N . LYS A 1 97 ? -4.317 26.035 0.615 1.00 18.38 99 LYS A N 1
ATOM 682 C CA . LYS A 1 97 ? -3.377 27.088 1.017 1.00 18.39 99 LYS A CA 1
ATOM 683 C C . LYS A 1 97 ? -2.362 26.472 1.975 1.00 18.00 99 LYS A C 1
ATOM 684 O O . LYS A 1 97 ? -2.543 25.355 2.451 1.00 20.40 99 LYS A O 1
ATOM 690 N N . VAL A 1 98 ? -1.335 27.244 2.309 1.00 18.23 100 VAL A N 1
ATOM 691 C CA . VAL A 1 98 ? -0.360 26.807 3.323 1.00 18.43 100 VAL A CA 1
ATOM 692 C C . VAL A 1 98 ? -0.495 27.651 4.583 1.00 17.67 100 VAL A C 1
ATOM 693 O O . VAL A 1 98 ? -0.850 28.825 4.509 1.00 17.62 100 VAL A O 1
ATOM 697 N N . ALA A 1 99 ? -0.234 27.042 5.738 1.00 18.25 101 ALA A N 1
ATOM 698 C CA . ALA A 1 99 ? -0.443 27.739 7.035 1.00 18.81 101 ALA A CA 1
ATOM 699 C C . ALA A 1 99 ? 0.388 27.089 8.121 1.00 19.00 101 ALA A C 1
ATOM 700 O O . ALA A 1 99 ? 0.408 25.862 8.227 1.00 20.09 101 ALA A O 1
ATOM 702 N N . TYR A 1 100 ? 1.067 27.924 8.909 1.00 20.99 102 TYR A N 1
ATOM 703 C CA . TYR A 1 100 ? 1.868 27.449 10.042 1.00 19.62 102 TYR A CA 1
ATOM 704 C C . TYR A 1 100 ? 1.025 26.829 11.121 1.00 20.31 102 TYR A C 1
ATOM 705 O O . TYR A 1 100 ? -0.050 27.359 11.489 1.00 21.04 102 TYR A O 1
ATOM 714 N N . SER A 1 101 ? 1.529 25.720 11.645 1.00 21.14 103 SER A N 1
ATOM 715 C CA . SER A 1 101 ? 1.098 25.176 12.923 1.00 21.05 103 SER A CA 1
ATOM 716 C C . SER A 1 101 ? 2.393 24.916 13.735 1.00 21.77 103 SER A C 1
ATOM 717 O O . SER A 1 101 ? 3.488 24.971 13.202 1.00 22.49 103 SER A O 1
ATOM 720 N N . ILE A 1 102 ? 2.232 24.556 15.000 1.00 24.11 104 ILE A N 1
ATOM 721 C CA . ILE A 1 102 ? 3.362 24.208 15.860 1.00 25.01 104 ILE A CA 1
ATOM 722 C C . ILE A 1 102 ? 3.179 22.757 16.219 1.00 24.37 104 ILE A C 1
ATOM 723 O O . ILE A 1 102 ? 2.123 22.400 16.700 1.00 25.60 104 ILE A O 1
ATOM 728 N N . VAL A 1 103 ? 4.184 21.931 15.979 1.00 24.79 105 VAL A N 1
ATOM 729 C CA . VAL A 1 103 ? 4.044 20.481 16.063 1.00 28.03 105 VAL A CA 1
ATOM 730 C C . VAL A 1 103 ? 5.259 19.756 16.626 1.00 28.34 105 VAL A C 1
ATOM 731 O O . VAL A 1 103 ? 6.375 20.291 16.678 1.00 28.33 105 VAL A O 1
ATOM 735 N N . GLY A 1 104 ? 5.024 18.510 17.021 1.00 30.45 106 GLY A N 1
ATOM 736 C CA . GLY A 1 104 ? 6.093 17.596 17.398 1.00 32.18 106 GLY A CA 1
ATOM 737 C C . GLY A 1 104 ? 6.605 17.829 18.810 1.00 33.77 106 GLY A C 1
ATOM 738 O O . GLY A 1 104 ? 6.202 18.783 19.496 1.00 31.11 106 GLY A O 1
ATOM 739 N N . PRO A 1 105 ? 7.517 16.962 19.251 1.00 37.89 107 PRO A N 1
ATOM 740 C CA . PRO A 1 105 ? 8.005 17.074 20.636 1.00 40.02 107 PRO A CA 1
ATOM 741 C C . PRO A 1 105 ? 8.831 18.356 20.887 1.00 35.25 107 PRO A C 1
ATOM 742 O O . PRO A 1 105 ? 8.886 18.857 22.015 1.00 34.43 107 PRO A O 1
ATOM 746 N N . THR A 1 106 ? 9.443 18.881 19.832 1.00 33.08 108 THR A N 1
ATOM 747 C CA . THR A 1 106 ? 10.184 20.127 19.924 1.00 33.11 108 THR A CA 1
ATOM 748 C C . THR A 1 106 ? 9.311 21.387 19.738 1.00 30.69 108 THR A C 1
ATOM 749 O O . THR A 1 106 ? 9.842 22.492 19.786 1.00 31.79 108 THR A O 1
ATOM 753 N N . HIS A 1 107 ? 7.997 21.238 19.546 1.00 28.64 109 HIS A N 1
ATOM 754 C CA . HIS A 1 107 ? 7.093 22.374 19.354 1.00 29.65 109 HIS A CA 1
ATOM 755 C C . HIS A 1 107 ? 7.642 23.320 18.295 1.00 26.69 109 HIS A C 1
ATOM 756 O O . HIS A 1 107 ? 7.835 24.487 18.571 1.00 25.16 109 HIS A O 1
ATOM 763 N N . SER A 1 108 ? 7.918 22.793 17.098 1.00 26.99 110 SER A N 1
ATOM 764 C CA . SER A 1 108 ? 8.544 23.558 16.025 1.00 26.07 110 SER A CA 1
ATOM 765 C C . SER A 1 108 ? 7.503 23.927 14.972 1.00 24.32 110 SER A C 1
ATOM 766 O O . SER A 1 108 ? 6.592 23.166 14.711 1.00 23.61 110 SER A O 1
ATOM 769 N N . PRO A 1 109 ? 7.647 25.097 14.383 1.00 24.30 111 PRO A N 1
ATOM 770 C CA . PRO A 1 109 ? 6.653 25.493 13.371 1.00 22.36 111 PRO A CA 1
ATOM 771 C C . PRO A 1 109 ? 6.792 24.670 12.104 1.00 20.50 111 PRO A C 1
ATOM 772 O O . PRO A 1 109 ? 7.890 24.298 11.694 1.00 19.44 111 PRO A O 1
ATOM 776 N N . LEU A 1 110 ? 5.647 24.330 11.517 1.00 20.32 112 LEU A N 1
ATOM 777 C CA . LEU A 1 110 ? 5.601 23.587 10.268 1.00 20.78 112 LEU A CA 1
ATOM 778 C C . LEU A 1 110 ? 4.386 24.088 9.496 1.00 18.93 112 LEU A C 1
ATOM 779 O O . LEU A 1 110 ? 3.310 24.260 10.065 1.00 19.75 112 LEU A O 1
ATOM 784 N N . ARG A 1 111 ? 4.569 24.392 8.224 1.00 19.05 113 ARG A N 1
ATOM 785 C CA . ARG A 1 111 ? 3.441 24.844 7.414 1.00 18.17 113 ARG A CA 1
ATOM 786 C C . ARG A 1 111 ? 2.753 23.632 6.829 1.00 18.76 113 ARG A C 1
ATOM 787 O O . ARG A 1 111 ? 3.412 22.827 6.197 1.00 20.16 113 ARG A O 1
ATOM 795 N N . PHE A 1 112 ? 1.451 23.475 7.071 1.00 17.61 114 PHE A N 1
ATOM 796 C CA . PHE A 1 112 ? 0.655 22.387 6.522 1.00 17.48 114 PHE A CA 1
ATOM 797 C C . PHE A 1 112 ? -0.120 22.911 5.316 1.00 17.72 114 PHE A C 1
ATOM 798 O O . PHE A 1 112 ? -0.367 24.110 5.223 1.00 18.54 114 PHE A O 1
ATOM 806 N N . VAL A 1 113 ? -0.468 21.997 4.410 1.00 18.87 115 VAL A N 1
ATOM 807 C CA . VAL A 1 113 ? -1.421 22.305 3.328 1.00 17.73 115 VAL A CA 1
ATOM 808 C C . VAL A 1 113 ? -2.818 22.011 3.860 1.00 17.31 115 VAL A C 1
ATOM 809 O O . VAL A 1 113 ? -3.080 20.903 4.334 1.00 18.78 115 VAL A O 1
ATOM 813 N N . ILE A 1 114 ? -3.687 23.015 3.822 1.00 19.08 116 ILE A N 1
ATOM 814 C CA . ILE A 1 114 ? -5.081 22.899 4.288 1.00 19.91 116 ILE A CA 1
ATOM 815 C C . ILE A 1 114 ? -5.988 23.608 3.302 1.00 20.28 116 ILE A C 1
ATOM 816 O O . ILE A 1 114 ? -5.515 24.362 2.457 1.00 19.17 116 ILE A O 1
ATOM 821 N N . THR A 1 115 ? -7.287 23.387 3.408 1.00 20.82 117 THR A N 1
ATOM 822 C CA . THR A 1 115 ? -8.220 24.241 2.661 1.00 20.70 117 THR A CA 1
ATOM 823 C C . THR A 1 115 ? -8.570 25.487 3.464 1.00 21.81 117 THR A C 1
ATOM 824 O O . THR A 1 115 ? -8.122 25.652 4.610 1.00 22.09 117 THR A O 1
ATOM 828 N N . GLY A 1 116 ? -9.382 26.374 2.870 1.00 21.09 118 GLY A N 1
ATOM 829 C CA . GLY A 1 116 ? -9.760 27.631 3.512 1.00 21.79 118 GLY A CA 1
ATOM 830 C C . GLY A 1 116 ? -9.122 28.844 2.888 1.00 22.33 118 GLY A C 1
ATOM 831 O O . GLY A 1 116 ? -9.272 29.955 3.396 1.00 23.89 118 GLY A O 1
ATOM 832 N N . GLY A 1 117 ? -8.439 28.663 1.759 1.00 21.14 119 GLY A N 1
ATOM 833 C CA . GLY A 1 117 ? -7.967 29.793 0.989 1.00 20.63 119 GLY A CA 1
ATOM 834 C C . GLY A 1 117 ? -9.148 30.554 0.394 1.00 22.10 119 GLY A C 1
ATOM 835 O O . GLY A 1 117 ? -10.214 29.982 0.198 1.00 24.02 119 GLY A O 1
ATOM 836 N N . THR A 1 118 ? -8.948 31.826 0.107 1.00 22.90 120 THR A N 1
ATOM 837 C CA . THR A 1 118 ? -9.935 32.620 -0.657 1.00 24.41 120 THR A CA 1
ATOM 838 C C . THR A 1 118 ? -9.418 32.670 -2.077 1.00 22.54 120 THR A C 1
ATOM 839 O O . THR A 1 118 ? -8.388 33.239 -2.333 1.00 23.87 120 THR A O 1
ATOM 843 N N . PHE A 1 119 ? -10.128 32.021 -2.982 1.00 24.25 121 PHE A N 1
ATOM 844 C CA . PHE A 1 119 ? -9.686 31.931 -4.381 1.00 22.87 121 PHE A CA 1
ATOM 845 C C . PHE A 1 119 ? -9.580 33.325 -4.972 1.00 23.21 121 PHE A C 1
ATOM 846 O O . PHE A 1 119 ? -10.438 34.159 -4.744 1.00 22.53 121 PHE A O 1
ATOM 854 N N . GLY A 1 120 ? -8.506 33.600 -5.680 1.00 21.70 122 GLY A N 1
ATOM 855 C CA . GLY A 1 120 ? -8.336 34.890 -6.312 1.00 22.41 122 GLY A CA 1
ATOM 856 C C . GLY A 1 120 ? -7.160 34.979 -7.236 1.00 22.47 122 GLY A C 1
ATOM 857 O O . GLY A 1 120 ? -6.363 34.039 -7.368 1.00 20.61 122 GLY A O 1
ATOM 858 N N . PHE A 1 121 ? -7.063 36.109 -7.922 1.00 22.02 123 PHE A N 1
ATOM 859 C CA . PHE A 1 121 ? -5.903 36.395 -8.721 1.00 23.25 123 PHE A CA 1
ATOM 860 C C . PHE A 1 121 ? -4.716 36.612 -7.800 1.00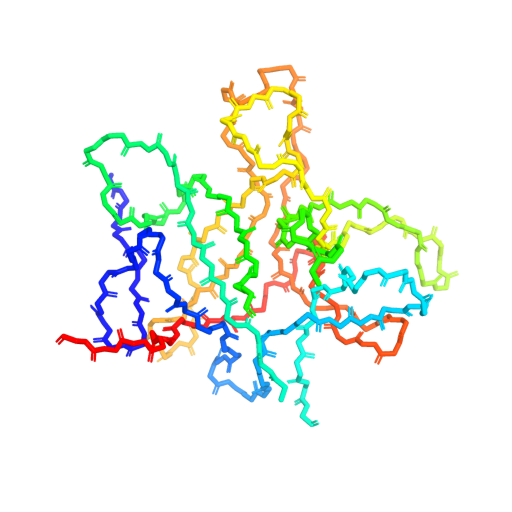 25.20 123 PHE A C 1
ATOM 861 O O . PHE A 1 121 ? -4.883 37.086 -6.668 1.00 26.13 123 PHE A O 1
ATOM 869 N N . PRO A 1 122 ? -3.516 36.292 -8.278 1.00 26.14 124 PRO A N 1
ATOM 870 C CA . PRO A 1 122 ? -2.341 36.320 -7.409 1.00 25.55 124 PRO A CA 1
ATOM 871 C C . PRO A 1 122 ? -1.896 37.720 -6.998 1.00 26.65 124 PRO A C 1
ATOM 872 O O . PRO A 1 122 ? -1.828 38.630 -7.827 1.00 24.87 124 PRO A O 1
ATOM 876 N N . GLY A 1 123 ? -1.578 37.866 -5.728 1.00 24.64 125 GLY A N 1
ATOM 877 C CA . GLY A 1 123 ? -1.118 39.131 -5.193 1.00 25.87 125 GLY A CA 1
ATOM 878 C C . GLY A 1 123 ? -0.745 39.005 -3.741 1.00 27.35 125 GLY A C 1
ATOM 879 O O . GLY A 1 123 ? -0.890 37.919 -3.150 1.00 24.61 125 GLY A O 1
ATOM 880 N N . PRO A 1 124 ? -0.273 40.115 -3.140 1.00 29.50 126 PRO A N 1
ATOM 881 C CA . PRO A 1 124 ? 0.251 40.084 -1.764 1.00 30.27 126 PRO A CA 1
ATOM 882 C C . PRO A 1 124 ? -0.770 39.616 -0.754 1.00 29.74 126 PRO A C 1
ATOM 883 O O . PRO A 1 124 ? -0.402 39.006 0.250 1.00 33.37 126 PRO A O 1
ATOM 887 N N . ASN A 1 125 ? -2.034 39.870 -1.038 1.00 29.16 127 ASN A N 1
ATOM 888 C CA . ASN A 1 125 ? -3.136 39.447 -0.192 1.00 30.59 127 ASN A CA 1
ATOM 889 C C . ASN A 1 125 ? -3.385 37.936 -0.141 1.00 27.89 127 ASN A C 1
ATOM 890 O O . ASN A 1 125 ? -4.115 37.477 0.705 1.00 26.26 127 ASN A O 1
ATOM 895 N N . ASN A 1 126 ? -2.811 37.150 -1.040 1.00 24.81 128 ASN A N 1
ATOM 896 C CA . ASN A 1 126 ? -3.124 35.722 -1.022 1.00 23.18 128 ASN A CA 1
ATOM 897 C C . ASN A 1 126 ? -1.941 34.845 -1.302 1.00 21.66 128 ASN A C 1
ATOM 898 O O . ASN A 1 126 ? -2.062 33.800 -1.930 1.00 20.63 128 ASN A O 1
ATOM 903 N N . ILE A 1 127 ? -0.785 35.251 -0.797 1.00 21.74 129 ILE A N 1
ATOM 904 C CA . ILE A 1 127 ? 0.425 34.483 -1.009 1.00 21.00 129 ILE A CA 1
ATOM 905 C C . ILE A 1 127 ? 0.323 33.043 -0.598 1.00 19.60 129 ILE A C 1
ATOM 906 O O . ILE A 1 127 ? 1.037 32.190 -1.131 1.00 20.78 129 ILE A O 1
ATOM 911 N N . GLU A 1 128 ? -0.545 32.764 0.351 1.00 20.24 130 GLU A N 1
ATOM 912 C CA . GLU A 1 128 ? -0.671 31.421 0.882 1.00 19.29 130 GLU A CA 1
ATOM 913 C C . GLU A 1 128 ? -1.306 30.394 -0.092 1.00 19.51 130 GLU A C 1
ATOM 914 O O . GLU A 1 128 ? -1.251 29.193 0.157 1.00 17.30 130 GLU A O 1
ATOM 920 N N . ASN A 1 129 ? -1.869 30.882 -1.195 1.00 18.10 131 ASN A N 1
ATOM 921 C CA . ASN A 1 129 ? -2.647 30.064 -2.119 1.00 18.75 131 ASN A CA 1
ATOM 922 C C . ASN A 1 129 ? -1.816 29.358 -3.196 1.00 19.04 131 ASN A C 1
ATOM 923 O O . ASN A 1 129 ? -2.330 28.430 -3.858 1.00 18.49 131 ASN A O 1
ATOM 928 N N . TRP A 1 130 ? -0.580 29.830 -3.418 1.00 17.83 132 TRP A N 1
ATOM 929 C CA . TRP A 1 130 ? 0.147 29.539 -4.649 1.00 18.67 132 TRP A CA 1
ATOM 930 C C . TRP A 1 130 ? 1.104 28.392 -4.515 1.00 19.19 132 TRP A C 1
ATOM 931 O O . TRP A 1 130 ? 1.952 28.380 -3.618 1.00 20.98 132 TRP A O 1
ATOM 942 N N . PHE A 1 131 ? 0.981 27.434 -5.432 1.00 16.87 133 PHE A N 1
ATOM 943 C CA . PHE A 1 131 ? 1.808 26.201 -5.450 1.00 16.74 133 PHE A CA 1
ATOM 944 C C . PHE A 1 131 ? 2.496 26.118 -6.783 1.00 17.43 133 PHE A C 1
ATOM 945 O O . PHE A 1 131 ? 2.130 26.881 -7.711 1.00 19.42 133 PHE A O 1
ATOM 953 N N . LYS A 1 132 ? 3.482 25.237 -6.861 1.00 17.01 134 LYS A N 1
ATOM 954 C CA . LYS A 1 132 ? 4.191 24.858 -8.105 1.00 19.18 134 LYS A CA 1
ATOM 955 C C . LYS A 1 132 ? 4.335 23.349 -8.191 1.00 19.18 134 LYS A C 1
ATOM 956 O O . LYS A 1 132 ? 4.412 22.655 -7.161 1.00 18.46 134 LYS A O 1
ATOM 962 N N . ILE A 1 133 ? 4.376 22.837 -9.430 1.00 19.36 135 ILE A N 1
ATOM 963 C CA . ILE A 1 133 ? 4.575 21.423 -9.684 1.00 18.16 135 ILE A CA 1
ATOM 964 C C . ILE A 1 133 ? 5.899 21.343 -10.396 1.00 19.71 135 ILE A C 1
ATOM 965 O O . ILE A 1 133 ? 6.114 22.069 -11.384 1.00 18.84 135 ILE A O 1
ATOM 970 N N . GLU A 1 134 ? 6.784 20.468 -9.918 1.00 18.30 136 GLU A N 1
ATOM 971 C CA . GLU A 1 134 ? 8.092 20.284 -10.550 1.00 19.87 136 GLU A CA 1
ATOM 972 C C . GLU A 1 134 ? 8.313 18.805 -10.868 1.00 20.63 136 GLU A C 1
ATOM 973 O O . GLU A 1 134 ? 7.818 17.944 -10.158 1.00 18.03 136 GLU A O 1
ATOM 979 N N . LYS A 1 135 ? 9.079 18.519 -11.915 1.00 22.30 137 LYS A N 1
ATOM 980 C CA . LYS A 1 135 ? 9.390 17.141 -12.264 1.00 25.85 137 LYS A CA 1
ATOM 981 C C . LYS A 1 135 ? 10.260 16.602 -11.141 1.00 24.60 137 LYS A C 1
ATOM 982 O O . LYS A 1 135 ? 11.044 17.329 -10.556 1.00 22.98 137 LYS A O 1
ATOM 988 N N . TYR A 1 136 ? 10.059 15.342 -10.800 1.00 23.15 138 TYR A N 1
ATOM 989 C CA . TYR A 1 136 ? 10.818 14.705 -9.725 1.00 21.83 138 TYR A CA 1
ATOM 990 C C . TYR A 1 136 ? 11.141 13.271 -10.138 1.00 21.84 138 TYR A C 1
ATOM 991 O O . TYR A 1 136 ? 10.245 12.452 -10.357 1.00 24.78 138 TYR A O 1
ATOM 1000 N N . GLU A 1 137 ? 12.425 12.967 -10.251 1.00 23.55 139 GLU A N 1
ATOM 1001 C CA . GLU A 1 137 ? 12.846 11.710 -10.834 1.00 22.84 139 GLU A CA 1
ATOM 1002 C C . GLU A 1 137 ? 12.662 10.544 -9.864 1.00 22.16 139 GLU A C 1
ATOM 1003 O O . GLU A 1 137 ? 13.187 10.569 -8.759 1.00 21.00 139 GLU A O 1
ATOM 1009 N N . THR A 1 138 ? 11.926 9.533 -10.316 1.00 20.88 140 THR A N 1
ATOM 1010 C CA . THR A 1 138 ? 11.720 8.299 -9.586 1.00 19.99 140 THR A CA 1
ATOM 1011 C C . THR A 1 138 ? 12.062 7.019 -10.380 1.00 22.07 140 THR A C 1
ATOM 1012 O O . THR A 1 138 ? 11.961 5.893 -9.842 1.00 19.58 140 THR A O 1
ATOM 1016 N N . GLY A 1 139 ? 12.394 7.190 -11.649 1.00 20.51 141 GLY A N 1
ATOM 1017 C CA . GLY A 1 139 ? 12.497 6.063 -12.575 1.00 21.85 141 GLY A CA 1
ATOM 1018 C C . GLY A 1 139 ? 11.177 5.714 -13.256 1.00 24.63 141 GLY A C 1
ATOM 1019 O O . GLY A 1 139 ? 11.185 4.950 -14.204 1.00 24.66 141 GLY A O 1
ATOM 1020 N N . ARG A 1 140 ? 10.050 6.194 -12.726 1.00 24.88 142 ARG A N 1
ATOM 1021 C CA . ARG A 1 140 ? 8.742 6.010 -13.349 1.00 27.89 142 ARG A CA 1
ATOM 1022 C C . ARG A 1 140 ? 8.341 7.311 -14.061 1.00 26.81 142 ARG A C 1
ATOM 1023 O O . ARG A 1 140 ? 8.403 8.368 -13.471 1.00 23.32 142 ARG A O 1
ATOM 1031 N N . PRO A 1 141 ? 7.900 7.227 -15.328 1.00 28.37 143 PRO A N 1
ATOM 1032 C CA . PRO A 1 141 ? 7.449 8.448 -16.003 1.00 26.67 143 PRO A CA 1
ATOM 1033 C C . PRO A 1 141 ? 6.304 9.147 -15.283 1.00 23.28 143 PRO A C 1
ATOM 1034 O O . PRO A 1 141 ? 5.461 8.483 -14.688 1.00 22.95 143 PRO A O 1
ATOM 1038 N N . HIS A 1 142 ? 6.249 10.469 -15.395 1.00 22.11 144 HIS A N 1
ATOM 1039 C CA . HIS A 1 142 ? 5.112 11.283 -14.958 1.00 21.39 144 HIS A CA 1
ATOM 1040 C C . HIS A 1 142 ? 5.001 11.422 -13.467 1.00 19.38 144 HIS A C 1
ATOM 1041 O O . HIS A 1 142 ? 3.895 11.642 -12.935 1.00 19.83 144 HIS A O 1
ATOM 1048 N N . SER A 1 143 ? 6.139 11.279 -12.775 1.00 20.92 145 SER A N 1
ATOM 1049 C CA . SER A 1 143 ? 6.187 11.607 -11.347 1.00 18.52 145 SER A CA 1
ATOM 1050 C C . SER A 1 143 ? 6.664 13.041 -11.126 1.00 16.80 145 SER A C 1
ATOM 1051 O O . SER A 1 143 ? 7.617 13.506 -11.766 1.00 18.00 145 SER A O 1
ATOM 1054 N N . TYR A 1 144 ? 6.000 13.732 -10.181 1.00 17.39 146 TYR A N 1
ATOM 1055 C CA . TYR A 1 144 ? 6.259 15.133 -9.857 1.00 17.84 146 TYR A CA 1
ATOM 1056 C C . TYR A 1 144 ? 6.240 15.340 -8.356 1.00 17.71 146 TYR A C 1
ATOM 1057 O O . TYR A 1 144 ? 5.772 14.462 -7.620 1.00 18.42 146 TYR A O 1
ATOM 1066 N N . LYS A 1 145 ? 6.725 16.515 -7.931 1.00 17.27 147 LYS A N 1
ATOM 1067 C CA . LYS A 1 145 ? 6.560 16.986 -6.563 1.00 16.81 147 LYS A CA 1
ATOM 1068 C C . LYS A 1 145 ? 5.828 18.295 -6.575 1.00 17.63 147 LYS A C 1
ATOM 1069 O O . LYS A 1 145 ? 5.962 19.105 -7.529 1.00 17.79 147 LYS A O 1
ATOM 1075 N N . LEU A 1 146 ? 5.045 18.518 -5.532 1.00 16.72 148 LEU A N 1
ATOM 1076 C CA . LEU A 1 146 ? 4.488 19.800 -5.255 1.00 17.11 148 LEU A CA 1
ATOM 1077 C C . LEU A 1 146 ? 5.488 20.619 -4.468 1.00 18.27 148 LEU A C 1
ATOM 1078 O O . LEU A 1 146 ? 6.326 20.070 -3.731 1.00 17.01 148 LEU A O 1
ATOM 1083 N N . ARG A 1 147 ? 5.358 21.934 -4.613 1.00 19.38 149 ARG A N 1
ATOM 1084 C CA . ARG A 1 147 ? 6.324 22.869 -4.031 1.00 19.28 149 ARG A CA 1
ATOM 1085 C C . ARG A 1 147 ? 5.665 24.184 -3.672 1.00 19.79 149 ARG A C 1
ATOM 1086 O O . ARG A 1 147 ? 4.710 24.627 -4.321 1.00 19.41 149 ARG A O 1
ATOM 1094 N N . TYR A 1 148 ? 6.164 24.812 -2.595 1.00 18.97 150 TYR A N 1
ATOM 1095 C CA . TYR A 1 148 ? 5.762 26.162 -2.246 1.00 18.21 150 TYR A CA 1
ATOM 1096 C C . TYR A 1 148 ? 6.945 27.088 -2.466 1.00 18.39 150 TYR A C 1
ATOM 1097 O O . TYR A 1 148 ? 7.994 27.023 -1.735 1.00 17.73 150 TYR A O 1
ATOM 1106 N N . CYS A 1 149 ? 6.798 27.932 -3.486 1.00 19.25 151 CYS A N 1
ATOM 1107 C CA . CYS A 1 149 ? 7.796 28.963 -3.817 1.00 19.99 151 CYS A CA 1
ATOM 1108 C C . CYS A 1 149 ? 7.199 29.957 -4.812 1.00 19.36 151 CYS A C 1
ATOM 1109 O O . CYS A 1 149 ? 7.495 29.913 -6.015 1.00 21.26 151 CYS A O 1
ATOM 1112 N N . PRO A 1 150 ? 6.349 30.820 -4.342 1.00 19.28 152 PRO A N 1
ATOM 1113 C CA . PRO A 1 150 ? 5.637 31.682 -5.297 1.00 21.62 152 PRO A CA 1
ATOM 1114 C C . PRO A 1 150 ? 6.552 32.624 -6.077 1.00 23.40 152 PRO A C 1
ATOM 1115 O O . PRO A 1 150 ? 7.594 33.058 -5.548 1.00 23.13 152 PRO A O 1
ATOM 1119 N N . SER A 1 151 ? 6.202 32.903 -7.336 1.00 25.56 153 SER A N 1
ATOM 1120 C CA . SER A 1 151 ? 6.971 33.886 -8.139 1.00 25.49 153 SER A CA 1
ATOM 1121 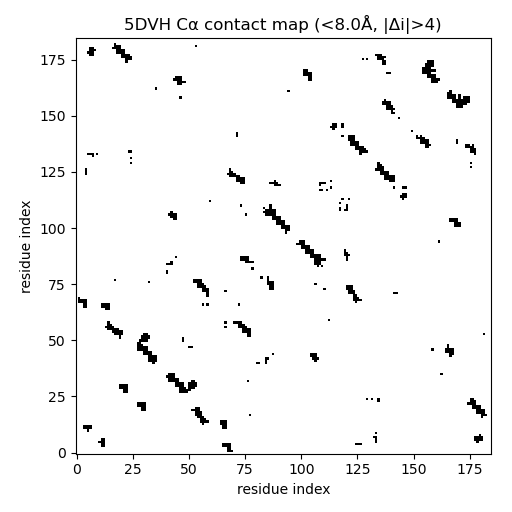C C . SER A 1 151 ? 7.098 35.203 -7.389 1.00 26.06 153 SER A C 1
ATOM 1122 O O . SER A 1 151 ? 6.129 35.677 -6.780 1.00 23.05 153 SER A O 1
ATOM 1125 N N . GLN A 1 152 ? 8.298 35.783 -7.386 1.00 26.71 154 GLN A N 1
ATOM 1126 C CA . GLN A 1 152 ? 8.527 37.022 -6.626 1.00 28.45 154 GLN A CA 1
ATOM 1127 C C . GLN A 1 152 ? 7.506 38.135 -6.890 1.00 28.22 154 GLN A C 1
ATOM 1128 O O . GLN A 1 152 ? 7.108 38.853 -5.951 1.00 28.58 154 GLN A O 1
ATOM 1134 N N . TYR A 1 153 ? 7.028 38.259 -8.133 1.00 29.81 155 TYR A N 1
ATOM 1135 C CA . TYR A 1 153 ? 6.133 39.367 -8.494 1.00 31.93 155 TYR A CA 1
ATOM 1136 C C . TYR A 1 153 ? 4.840 39.353 -7.705 1.00 31.10 155 TYR A C 1
ATOM 1137 O O . TYR A 1 153 ? 4.199 40.381 -7.561 1.00 30.42 155 TYR A O 1
ATOM 1146 N N . ILE A 1 154 ? 4.454 38.187 -7.187 1.00 26.43 156 ILE A N 1
ATOM 1147 C CA . ILE A 1 154 ? 3.223 38.045 -6.423 1.00 27.90 156 ILE A CA 1
ATOM 1148 C C . ILE A 1 154 ? 3.292 38.825 -5.100 1.00 27.40 156 ILE A C 1
ATOM 1149 O O . ILE A 1 154 ? 2.282 39.325 -4.612 1.00 28.20 156 ILE A O 1
ATOM 1154 N N . CYS A 1 155 ? 4.487 38.942 -4.534 1.00 28.99 157 CYS A N 1
ATOM 1155 C CA . CYS A 1 155 ? 4.693 39.764 -3.342 1.00 31.17 157 CYS A CA 1
ATOM 1156 C C . CYS A 1 155 ? 6.109 40.320 -3.397 1.00 30.94 157 CYS A C 1
ATOM 1157 O O . CYS A 1 155 ? 7.064 39.690 -2.936 1.00 30.15 157 CYS A O 1
ATOM 1160 N N . PRO A 1 156 ? 6.275 41.487 -4.028 1.00 35.63 158 PRO A N 1
ATOM 1161 C CA . PRO A 1 156 ? 7.672 41.875 -4.268 1.00 35.09 158 PRO A CA 1
ATOM 1162 C C . PRO A 1 156 ? 8.505 42.065 -2.993 1.00 33.83 158 PRO A C 1
ATOM 1163 O O . PRO A 1 156 ? 9.712 41.925 -3.052 1.00 36.85 158 PRO A O 1
ATOM 1167 N N . THR A 1 157 ? 7.869 42.360 -1.870 1.00 33.59 159 THR A N 1
ATOM 1168 C CA . THR A 1 157 ? 8.589 42.554 -0.610 1.00 37.08 159 THR A CA 1
ATOM 1169 C C . THR A 1 157 ? 8.718 41.273 0.237 1.00 37.46 159 THR A C 1
ATOM 1170 O O . THR A 1 157 ? 9.276 41.304 1.342 1.00 37.48 159 THR A O 1
ATOM 1174 N N . CYS A 1 158 ? 8.223 40.144 -0.288 1.00 35.26 160 CYS A N 1
ATOM 1175 C CA . CYS A 1 158 ? 8.305 38.857 0.412 1.00 31.90 160 CYS A CA 1
ATOM 1176 C C . CYS A 1 158 ? 9.641 38.251 0.171 1.00 29.42 160 CYS A C 1
ATOM 1177 O O . CYS A 1 158 ? 10.165 38.329 -0.940 1.00 32.24 160 CYS A O 1
ATOM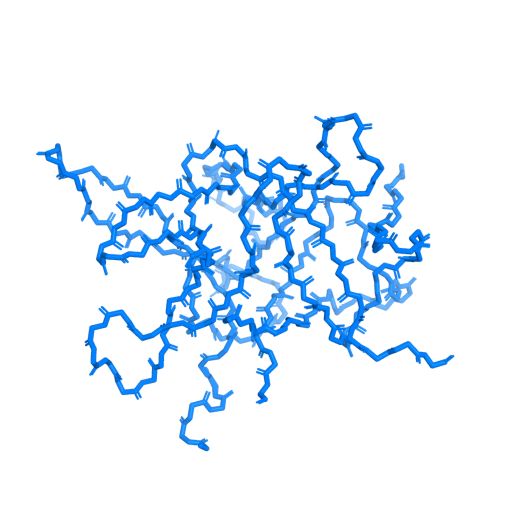 1180 N N . GLN A 1 159 ? 10.204 37.663 1.214 1.00 28.66 161 GLN A N 1
ATOM 1181 C CA . GLN A 1 159 ? 11.354 36.795 1.069 1.00 29.82 161 GLN A CA 1
ATOM 1182 C C . GLN A 1 159 ? 10.866 35.396 1.435 1.00 26.34 161 GLN A C 1
ATOM 1183 O O . GLN A 1 159 ? 10.812 34.985 2.608 1.00 27.28 161 GLN A O 1
ATOM 1189 N N . PHE A 1 160 ? 10.446 34.659 0.416 1.00 26.34 162 PHE A N 1
ATOM 1190 C CA . PHE A 1 160 ? 9.797 33.367 0.664 1.00 23.42 162 PHE A CA 1
ATOM 1191 C C . PHE A 1 160 ? 10.755 32.330 1.178 1.00 21.45 162 PHE A C 1
ATOM 1192 O O . PHE A 1 160 ? 11.890 32.206 0.703 1.00 21.48 162 PHE A O 1
ATOM 1200 N N . ASP A 1 161 ? 10.253 31.521 2.110 1.00 20.34 163 ASP A N 1
ATOM 1201 C CA . ASP A 1 161 ? 10.957 30.397 2.614 1.00 21.46 163 ASP A CA 1
ATOM 1202 C C . ASP A 1 161 ? 10.478 29.213 1.771 1.00 21.89 163 ASP A C 1
ATOM 1203 O O . ASP A 1 161 ? 9.540 28.524 2.127 1.00 21.81 163 ASP A O 1
ATOM 1208 N N . CYS A 1 162 ? 11.125 28.9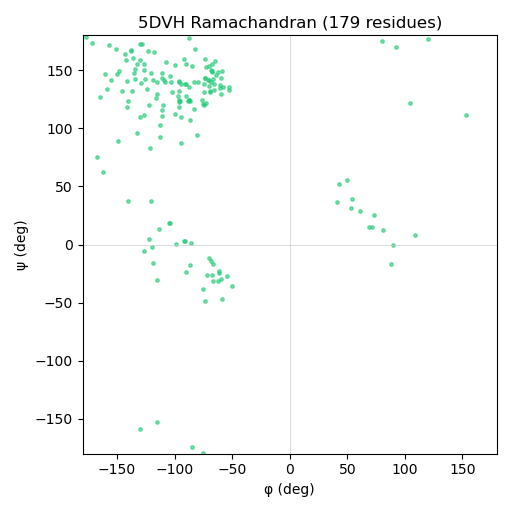88 0.651 1.00 22.66 164 CYS A N 1
ATOM 1209 C CA . CYS A 1 162 ? 10.622 27.991 -0.287 1.00 22.62 164 CYS A CA 1
ATOM 1210 C C . CYS A 1 162 ? 10.855 26.576 0.223 1.00 21.37 164 CYS A C 1
ATOM 1211 O O . CYS A 1 162 ? 11.886 26.288 0.832 1.00 21.78 164 CYS A O 1
ATOM 1214 N N . ALA A 1 163 ? 9.903 25.679 -0.036 1.00 20.00 165 ALA A N 1
ATOM 1215 C CA . ALA A 1 163 ? 10.016 24.303 0.455 1.00 18.56 165 ALA A CA 1
ATOM 1216 C C . ALA A 1 163 ? 9.202 23.375 -0.439 1.00 18.18 165 ALA A C 1
ATOM 1217 O O . ALA A 1 163 ? 8.111 23.725 -0.852 1.00 16.35 165 ALA A O 1
ATOM 1219 N N . ASP A 1 164 ? 9.736 22.189 -0.684 1.00 16.86 166 ASP A N 1
ATOM 1220 C CA . ASP A 1 164 ? 8.993 21.139 -1.321 1.00 17.49 166 ASP A CA 1
ATOM 1221 C C . ASP A 1 164 ? 7.965 20.559 -0.372 1.00 18.33 166 ASP A C 1
ATOM 1222 O O . ASP A 1 164 ? 8.124 20.567 0.882 1.00 17.88 166 ASP A O 1
ATOM 1227 N N . VAL A 1 165 ? 6.902 20.029 -0.968 1.00 17.01 167 VAL A N 1
ATOM 1228 C CA . VAL A 1 165 ? 5.808 19.439 -0.225 1.00 17.35 167 VAL A CA 1
ATOM 1229 C C . VAL A 1 165 ? 6.092 17.965 -0.019 1.00 17.11 167 VAL A C 1
ATOM 1230 O O . VAL A 1 165 ? 6.381 17.202 -0.971 1.00 16.25 167 VAL A O 1
ATOM 1234 N N . GLY A 1 166 ? 6.002 17.561 1.244 1.00 17.76 168 GLY A N 1
ATOM 1235 C CA . GLY A 1 166 ? 6.048 16.147 1.603 1.00 16.99 168 GLY A CA 1
ATOM 1236 C C . GLY A 1 166 ? 4.899 15.787 2.509 1.00 17.74 168 GLY A C 1
ATOM 1237 O O . GLY A 1 166 ? 3.883 16.481 2.526 1.00 16.85 168 GLY A O 1
ATOM 1238 N N . LEU A 1 167 ? 5.076 14.679 3.254 1.00 16.90 169 LEU A N 1
ATOM 1239 C CA . LEU A 1 167 ? 4.107 14.185 4.188 1.00 18.39 169 LEU A CA 1
ATOM 1240 C C . LEU A 1 167 ? 4.684 14.155 5.632 1.00 18.75 169 LEU A C 1
ATOM 1241 O O . LEU A 1 167 ? 5.870 13.901 5.834 1.00 18.95 169 LEU A O 1
ATOM 1246 N N . TYR A 1 168 ? 3.827 14.508 6.577 1.00 17.87 170 TYR A N 1
ATOM 1247 C CA . TYR A 1 168 ? 4.194 14.524 7.991 1.00 19.48 170 TYR A CA 1
ATOM 1248 C C . TYR A 1 168 ? 2.993 13.985 8.765 1.00 20.13 170 TYR A C 1
ATOM 1249 O O . TYR A 1 168 ? 1.861 14.495 8.649 1.00 19.31 170 TYR A O 1
ATOM 1258 N N . GLU A 1 169 ? 3.238 12.942 9.542 1.00 21.19 171 GLU A N 1
ATOM 1259 C CA . GLU A 1 169 ? 2.196 12.338 10.328 1.00 23.28 171 GLU A CA 1
ATOM 1260 C C . GLU A 1 169 ? 1.837 13.187 11.538 1.00 22.39 171 GLU A C 1
ATOM 1261 O O . GLU A 1 169 ? 2.670 13.480 12.395 1.00 20.04 171 GLU A O 1
ATOM 1267 N N . ASN A 1 170 ? 0.584 13.605 11.590 1.00 21.80 172 ASN A N 1
ATOM 1268 C CA . ASN A 1 170 ? 0.082 14.500 12.612 1.00 24.66 172 ASN A CA 1
ATOM 1269 C C . ASN A 1 170 ? -1.457 14.385 12.682 1.00 26.76 172 ASN A C 1
ATOM 1270 O O . ASN A 1 170 ? -2.127 14.175 11.660 1.00 28.23 172 ASN A O 1
ATOM 1275 N N . LYS A 1 171 ? -2.009 14.545 13.877 1.00 31.42 173 LYS A N 1
ATOM 1276 C CA . LYS A 1 171 ? -3.468 14.493 14.111 1.00 32.68 173 LYS A CA 1
ATOM 1277 C C . LYS A 1 171 ? -4.110 13.218 13.559 1.00 34.16 173 LYS A C 1
ATOM 1278 O O . LYS A 1 171 ? -5.266 13.221 13.136 1.00 37.00 173 LYS A O 1
ATOM 1283 N N . GLY A 1 172 ? -3.332 12.136 13.578 1.00 32.55 174 GLY A N 1
ATOM 1284 C CA . GLY A 1 172 ? -3.684 10.858 13.002 1.00 29.93 174 GLY A CA 1
ATOM 1285 C C . GLY A 1 172 ? -3.719 10.723 11.499 1.00 30.12 174 GLY A C 1
ATOM 1286 O O . GLY A 1 172 ? -4.310 9.767 10.988 1.00 29.14 174 GLY A O 1
ATOM 1287 N N . TYR A 1 173 ? -3.134 11.670 10.767 1.00 26.42 175 TYR A N 1
ATOM 1288 C CA . TYR A 1 173 ? -3.161 11.617 9.309 1.00 25.80 175 TYR A CA 1
ATOM 1289 C C . TYR A 1 173 ? -1.775 11.879 8.765 1.00 21.79 175 TYR A C 1
ATOM 1290 O O . TYR A 1 173 ? -0.976 12.567 9.384 1.00 20.35 175 TYR A O 1
ATOM 1299 N N . ALA A 1 174 ? -1.562 11.377 7.572 1.00 21.91 176 ALA A N 1
ATOM 1300 C CA . ALA A 1 174 ? -0.434 11.743 6.742 1.00 21.00 176 ALA A CA 1
ATOM 1301 C C . ALA A 1 174 ? -0.749 13.084 6.035 1.00 22.62 176 ALA A C 1
ATOM 1302 O O . ALA A 1 174 ? -1.368 13.097 4.965 1.00 22.50 176 ALA A O 1
ATOM 1304 N N . ARG A 1 175 ? -0.315 14.189 6.635 1.00 19.34 177 ARG A N 1
ATOM 1305 C CA . ARG A 1 175 ? -0.683 15.510 6.205 1.00 20.05 177 ARG A CA 1
ATOM 1306 C C . ARG A 1 175 ? 0.330 16.033 5.188 1.00 21.08 177 ARG A C 1
ATOM 1307 O O . ARG A 1 175 ? 1.544 15.880 5.379 1.00 18.74 177 ARG A O 1
ATOM 1315 N N . LEU A 1 176 ? -0.160 16.677 4.131 1.00 19.29 178 LEU A N 1
ATOM 1316 C CA . LEU A 1 176 ? 0.759 17.360 3.212 1.00 17.60 178 LEU A CA 1
ATOM 1317 C C . LEU A 1 176 ? 1.347 18.544 3.947 1.00 17.37 178 LEU A C 1
ATOM 1318 O O . LEU A 1 176 ? 0.620 19.306 4.593 1.00 17.79 178 LEU A O 1
ATOM 1323 N N . ALA A 1 177 ? 2.665 18.677 3.875 1.00 17.50 179 ALA A N 1
ATOM 1324 C CA . ALA A 1 177 ? 3.379 19.649 4.680 1.00 17.99 179 ALA A CA 1
ATOM 1325 C C . ALA A 1 177 ? 4.606 20.161 3.955 1.00 17.00 179 ALA A C 1
ATOM 1326 O O . ALA A 1 177 ? 5.268 19.432 3.178 1.00 17.64 179 ALA A O 1
ATOM 1328 N N . LEU A 1 178 ? 4.944 21.406 4.252 1.00 18.37 180 LEU A N 1
ATOM 1329 C CA A LEU A 1 178 ? 6.159 22.010 3.722 0.50 17.67 180 LEU A CA 1
ATOM 1330 C CA B LEU A 1 178 ? 6.163 22.011 3.722 0.50 18.21 180 LEU A CA 1
ATOM 1331 C C . LEU A 1 178 ? 7.363 21.642 4.594 1.00 19.15 180 LEU A C 1
ATOM 1332 O O . LEU A 1 178 ? 7.955 22.509 5.256 1.00 19.17 180 LEU A O 1
ATOM 1341 N N . ASN A 1 179 ? 7.729 20.358 4.565 1.00 19.66 181 ASN A N 1
ATOM 1342 C CA . ASN A 1 179 ? 8.853 19.821 5.321 1.00 20.46 181 ASN A CA 1
ATOM 1343 C C . ASN A 1 179 ? 10.106 19.692 4.429 1.00 19.82 181 ASN A C 1
ATOM 1344 O O . ASN A 1 179 ? 11.173 19.225 4.857 1.00 19.84 181 ASN A O 1
ATOM 1349 N N . ASN A 1 180 ? 9.960 20.082 3.171 1.00 20.07 182 ASN A N 1
ATOM 1350 C CA . ASN A 1 180 ? 11.055 20.044 2.192 1.00 19.75 182 ASN A CA 1
ATOM 1351 C C . ASN A 1 180 ? 11.593 18.634 1.958 1.00 20.10 182 ASN A C 1
ATOM 1352 O O . ASN A 1 180 ? 12.766 18.449 1.577 1.00 19.69 182 ASN A O 1
ATOM 1357 N N . LYS A 1 181 ? 10.724 17.633 2.127 1.00 17.86 183 LYS A N 1
ATOM 1358 C CA . LYS A 1 181 ? 11.061 16.229 1.938 1.00 17.77 183 LYS A CA 1
ATOM 1359 C C . LYS A 1 181 ? 10.114 15.701 0.847 1.00 19.53 183 LYS A C 1
ATOM 1360 O O . LYS A 1 181 ? 9.090 15.168 1.153 1.00 19.29 183 LYS A O 1
ATOM 1366 N N . PRO A 1 182 ? 10.466 15.925 -0.439 1.00 19.29 184 PRO A N 1
ATOM 1367 C CA . PRO A 1 182 ? 9.456 15.748 -1.467 1.00 20.16 184 PRO A CA 1
ATOM 1368 C C . PRO A 1 182 ? 8.852 14.387 -1.504 1.00 19.16 184 PRO A C 1
ATOM 1369 O O . PRO A 1 182 ? 9.558 13.363 -1.486 1.00 19.69 184 PRO A O 1
ATOM 1373 N N . TYR A 1 183 ? 7.534 14.340 -1.625 1.00 18.12 185 TYR A N 1
ATOM 1374 C CA . TYR A 1 183 ? 6.842 13.081 -1.768 1.00 18.85 185 TYR A CA 1
ATOM 1375 C C . TYR A 1 183 ? 6.300 12.975 -3.198 1.00 20.06 185 TYR A C 1
ATOM 1376 O O . TYR A 1 183 ? 5.514 13.820 -3.604 1.00 20.30 185 TYR A O 1
ATOM 1385 N N . PRO A 1 184 ? 6.726 11.945 -3.951 1.00 19.40 186 PRO A N 1
ATOM 1386 C CA . PRO A 1 184 ? 6.351 11.962 -5.375 1.00 19.63 186 PRO A CA 1
ATOM 1387 C C . PRO A 1 184 ? 4.886 11.609 -5.631 1.00 18.84 186 PRO A C 1
ATOM 1388 O O . PRO A 1 184 ? 4.317 10.688 -4.985 1.00 17.58 186 PRO A O 1
ATOM 1392 N N . PHE A 1 185 ? 4.282 12.372 -6.551 1.00 19.22 187 PHE A N 1
ATOM 1393 C CA . PHE A 1 185 ? 2.897 12.191 -6.944 1.00 19.44 187 PHE A CA 1
ATOM 1394 C C . PHE A 1 185 ? 2.744 12.121 -8.456 1.00 19.96 187 PHE A C 1
ATOM 1395 O O . PHE A 1 185 ? 3.550 12.639 -9.216 1.00 18.51 187 PHE A O 1
ATOM 1403 N N . GLY A 1 186 ? 1.640 11.527 -8.873 1.00 19.86 188 GLY A N 1
ATOM 1404 C CA . GLY A 1 186 ? 1.183 11.666 -10.260 1.00 20.64 188 GLY A CA 1
ATOM 1405 C C . GLY A 1 186 ? -0.252 12.102 -10.282 1.00 19.17 188 GLY A C 1
ATOM 1406 O O . GLY A 1 186 ? -0.913 12.134 -9.261 1.00 20.35 188 GLY A O 1
ATOM 1407 N N . PHE A 1 187 ? -0.732 12.416 -11.487 1.00 20.11 189 PHE A N 1
ATOM 1408 C CA . PHE A 1 187 ? -2.041 13.002 -11.696 1.00 20.80 189 PHE A CA 1
ATOM 1409 C C . PHE A 1 187 ? -2.827 12.089 -12.617 1.00 20.72 189 PHE A C 1
ATOM 1410 O O . PHE A 1 187 ? -2.387 11.803 -13.724 1.00 22.38 189 PHE A O 1
ATOM 1418 N N . SER A 1 188 ? -3.945 11.603 -12.121 1.00 23.65 190 SER A N 1
ATOM 1419 C CA . SER A 1 188 ? -4.786 10.674 -12.875 1.00 25.19 190 SER A CA 1
ATOM 1420 C C . SER A 1 188 ? -6.097 11.390 -13.267 1.00 24.94 190 SER A C 1
ATOM 1421 O O . SER A 1 188 ? -6.886 11.759 -12.412 1.00 25.88 190 SER A O 1
ATOM 1424 N N . LYS A 1 189 ? -6.331 11.575 -14.551 1.00 25.85 191 LYS A N 1
ATOM 1425 C CA . LYS A 1 189 ? -7.503 12.363 -14.989 1.00 24.98 191 LYS A CA 1
ATOM 1426 C C . LYS A 1 189 ? -8.772 11.581 -14.670 1.00 27.17 191 LYS A C 1
ATOM 1427 O O . LYS A 1 189 ? -8.822 10.391 -14.928 1.00 30.09 191 LYS A O 1
ATOM 1433 N N . VAL A 1 190 ? -9.747 12.231 -14.045 1.00 25.39 192 VAL A N 1
ATOM 1434 C CA . VAL A 1 190 ? -10.967 11.574 -13.641 1.00 28.16 192 VAL A CA 1
ATOM 1435 C C . VAL A 1 190 ? -11.877 11.288 -14.854 1.00 31.96 192 VAL A C 1
ATOM 1436 O O . VAL A 1 190 ? -12.373 10.196 -14.985 1.00 32.36 192 VAL A O 1
ATOM 1440 N N . ASN A 1 191 ? -12.099 12.288 -15.690 1.00 34.00 193 ASN A N 1
ATOM 1441 C CA . ASN A 1 191 ? -12.997 12.156 -16.854 1.00 39.74 193 ASN A CA 1
ATOM 1442 C C . ASN A 1 191 ? -12.192 12.240 -18.125 1.00 41.08 193 ASN A C 1
ATOM 1443 O O . ASN A 1 191 ? -11.750 13.316 -18.517 1.00 44.11 193 ASN A O 1
ATOM 1448 N N . LYS A 1 192 ? -11.962 11.091 -18.746 1.00 46.18 194 LYS A N 1
ATOM 1449 C CA . LYS A 1 192 ? -11.269 11.027 -20.032 1.00 53.10 194 LYS A CA 1
ATOM 1450 C C . LYS A 1 192 ? -12.351 10.970 -21.115 1.00 58.84 194 LYS A C 1
ATOM 1451 O O . LYS A 1 192 ? -13.246 10.124 -21.063 1.00 59.10 194 LYS A O 1
ATOM 1457 N N . ASN A 1 193 ? -12.289 11.903 -22.062 1.00 64.88 195 ASN A N 1
ATOM 1458 C CA . ASN A 1 193 ? -13.399 12.149 -22.987 1.00 72.56 195 ASN A CA 1
ATOM 1459 C C . ASN A 1 193 ? -12.897 12.455 -24.397 1.00 74.79 195 ASN A C 1
ATOM 1460 O O . ASN A 1 193 ? -12.268 11.607 -25.035 1.00 78.12 195 ASN A O 1
#

B-factor: mean 27.31, std 9.4, range [14.3, 78.12]